Protein 8PI3 (pdb70)

InterPro domains:
  IPR000169 Cysteine peptidase, cysteine active site [PS00139] (133-144)
  IPR000668 Peptidase C1A, papain C-terminal [PF00112] (115-329)
  IPR000668 Peptidase C1A, papain C-terminal [PR00705] (133-148)
  IPR000668 Peptidase C1A, papain C-terminal [PR00705] (278-288)
  IPR000668 Peptidase C1A, papain C-terminal [PR00705] (293-299)
  IPR000668 Peptidase C1A, papain C-terminal [SM00645] (115-330)
  IPR013128 Peptidase C1A [PTHR12411] (20-324)
  IPR013201 Cathepsin propeptide inhibitor domain (I29) [PF08246] (28-87)
  IPR013201 Cathepsin propeptide inhibitor domain (I29) [SM00848] (28-88)
  IPR025660 Cysteine peptidase, histidine active site [PS00639] (276-286)
  IPR025661 Cysteine peptidase, asparagine active site [PS00640] (293-312)
  IPR038765 Papain-like cysteine peptidase superfamily [SSF54001] (20-329)
  IPR039417 Papain-like cysteine endopeptidase [cd02248] (116-329)

GO terms:
  GO:0010447 response to acidic pH (P, IDA)
  GO:0004197 cysteine-type endopeptidase activity (F, IDA)
  GO:2001259 positive regulation of cation channel activity (P, IDA)
  GO:0016485 protein processing (P, IDA)
  GO:0048002 antigen processing and presentation of peptide antigen (P, IDA)
  GO:0006508 proteolysis (P, IDA)
  GO:0002577 regulation of antigen processing and presentation (P, IDA)
  GO:0008234 cysteine-type peptidase activity (F, IDA)
  GO:0005770 late endosome (C, IDA)
  GO:0005515 protein binding (F, IPI)
  GO:0045335 phagocytic vesicle (C, IDA)
  GO:0019886 antigen processing and presentation of exogenous peptide antigen via MHC class II (P, IDA)
  GO:0004197 cysteine-type endopeptidase activity (F, TAS)
  GO:0006508 proteolysis (P, TAS)
  GO:0006955 immune response (P, TAS)
  GO:1904724 tertiary granule lumen (C, TAS)
  GO:1904813 ficolin-1-rich granule lumen (C, TAS)
  GO:0002224 toll-like receptor signaling pathway (P, TAS)
  GO:0036021 endolysosome lumen (C, TAS)
  GO:0043202 lysosomal lumen (C, TAS)

Structure (mmCIF, N/CA/C/O backbone):
data_8PI3
#
_entry.id   8PI3
#
_cell.length_a   87.706
_cell.length_b   87.706
_cell.length_c   69.436
_cell.angle_alpha   90.000
_cell.angle_beta   90.000
_cell.angle_gamma   90.000
#
_symmetry.space_group_name_H-M   'P 42 21 2'
#
loop_
_entity.id
_entity.type
_entity.pdbx_description
1 polymer 'Cathepsin S'
2 polymer 'NNPI-C10 inhibitor'
3 non-polymer 'CHLORIDE ION'
4 non-polymer GLYCEROL
5 non-polymer 1,2-ETHANEDIOL
6 non-polymer 'CADMIUM ION'
7 non-polymer 'ACETATE ION'
8 non-polymer DI(HYDROXYETHYL)ETHER
9 water water
#
loop_
_atom_site.group_PDB
_atom_site.id
_atom_site.type_symbol
_atom_site.label_atom_id
_atom_site.label_alt_id
_atom_site.label_comp_id
_atom_site.label_asym_id
_atom_site.label_entity_id
_atom_site.label_seq_id
_atom_site.pdbx_PDB_ins_code
_atom_site.Cartn_x
_atom_site.Cartn_y
_atom_site.Cartn_z
_atom_site.occupancy
_atom_site.B_iso_or_equiv
_atom_site.auth_seq_id
_atom_site.auth_comp_id
_atom_site.auth_asym_id
_atom_site.auth_atom_id
_atom_site.pdbx_PDB_model_num
ATOM 1 N N . ARG A 1 1 ? 18.86983 35.85012 17.13954 1.000 46.32486 113 ARG A N 1
ATOM 2 C CA . ARG A 1 1 ? 18.06558 35.01753 16.28092 1.000 49.64618 113 ARG A CA 1
ATOM 3 C C . ARG A 1 1 ? 16.60931 35.06427 16.69602 1.000 45.28109 113 ARG A C 1
ATOM 4 O O . ARG A 1 1 ? 16.27239 35.03708 17.88390 1.000 47.47463 113 ARG A O 1
ATOM 24 N N . ILE A 1 2 ? 15.72470 35.18132 15.71408 1.000 46.80404 114 ILE A N 1
ATOM 25 C CA . ILE A 1 2 ? 14.28667 35.13516 15.97122 1.000 41.58998 114 ILE A CA 1
ATOM 26 C C . ILE A 1 2 ? 13.78941 33.76221 15.54131 1.000 35.71665 114 ILE A C 1
ATOM 27 O O . ILE A 1 2 ? 14.19496 33.25536 14.49129 1.000 45.01665 114 ILE A O 1
ATOM 43 N N . LEU A 1 3 ? 12.97540 33.13562 16.37215 1.000 38.67815 115 LEU A N 1
ATOM 44 C CA . LEU A 1 3 ? 12.56056 31.78303 16.02044 1.000 40.80898 115 LEU A CA 1
ATOM 45 C C . LEU A 1 3 ? 11.46845 31.87216 14.96023 1.000 33.93515 115 LEU A C 1
ATOM 46 O O . LEU A 1 3 ? 10.54566 32.67705 15.10291 1.000 38.69596 115 LEU A O 1
ATOM 62 N N . PRO A 1 4 ? 11.54266 31.07762 13.90949 1.000 34.12060 116 PRO A N 1
ATOM 63 C CA . PRO A 1 4 ? 10.48121 31.10907 12.89994 1.000 31.30625 116 PRO A CA 1
ATOM 64 C C . PRO A 1 4 ? 9.20241 30.53417 13.47473 1.000 37.13577 116 PRO A C 1
ATOM 65 O O . PRO A 1 4 ? 9.22672 29.72506 14.41215 1.000 34.96673 116 PRO A O 1
ATOM 76 N N . ASP A 1 5 ? 8.08604 30.96369 12.90578 1.000 33.07689 117 ASP A N 1
ATOM 77 C CA . ASP A 1 5 ? 6.79229 30.42212 13.30854 1.000 32.29685 117 ASP A CA 1
ATOM 78 C C . ASP A 1 5 ? 6.66402 28.96587 12.90372 1.000 35.02278 117 ASP A C 1
ATOM 79 O O . ASP A 1 5 ? 5.95620 28.20075 13.56807 1.000 34.52283 117 ASP A O 1
ATOM 88 N N . SER A 1 6 ? 7.31626 28.57595 11.80746 1.000 28.23891 118 SER A N 1
ATOM 89 C CA . SER A 1 6 ? 7.26479 27.19791 11.32578 1.000 29.41583 118 SER A CA 1
ATOM 90 C C . SER A 1 6 ? 8.60777 26.82381 10.73073 1.000 32.00119 118 SER A C 1
ATOM 91 O O . SER A 1 6 ? 9.33720 27.68333 10.22666 1.000 30.42392 118 SER A O 1
ATOM 99 N N . VAL A 1 7 ? 8.93352 25.52936 10.81472 1.000 27.27578 119 VAL A N 1
ATOM 100 C CA . VAL A 1 7 ? 10.19184 24.97168 10.32285 1.000 29.60635 119 VAL A CA 1
ATOM 101 C C . VAL A 1 7 ? 9.89837 23.61702 9.67774 1.000 29.66330 119 VAL A C 1
ATOM 102 O O . VAL A 1 7 ? 9.03803 22.86599 10.16031 1.000 25.62493 119 VAL A O 1
ATOM 115 N N . ASP A 1 8 ? 10.58923 23.31445 8.57757 1.000 28.43487 120 ASP A N 1
ATOM 116 C CA . ASP A 1 8 ? 10.45862 21.99301 7.93489 1.000 28.66737 120 ASP A CA 1
ATOM 117 C C . ASP A 1 8 ? 11.80488 21.63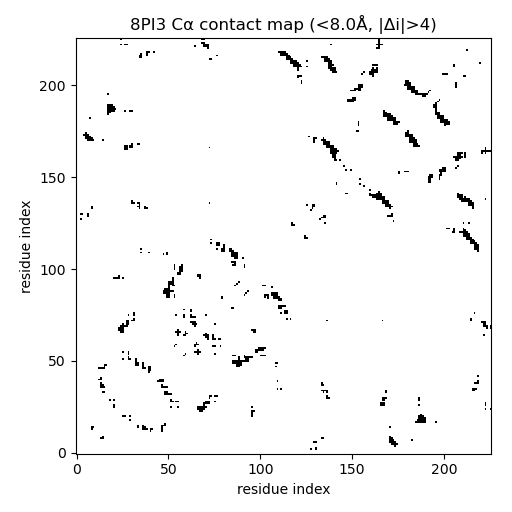216 7.30685 1.000 28.44029 120 ASP A C 1
ATOM 118 O O . ASP A 1 8 ? 12.13616 22.09812 6.21224 1.000 28.62059 120 ASP A O 1
ATOM 127 N N . TRP A 1 9 ? 12.55137 20.76488 7.98076 1.000 28.64266 121 TRP A N 1
ATOM 128 C CA . TRP A 1 9 ? 13.87917 20.42846 7.47040 1.000 26.28783 121 TRP A CA 1
ATOM 129 C C . TRP A 1 9 ? 13.84405 19.70530 6.13741 1.000 26.17014 121 TRP A C 1
ATOM 130 O O . TRP A 1 9 ? 14.88630 19.64511 5.45691 1.000 28.62179 121 TRP A O 1
ATOM 151 N N . ARG A 1 10 ? 12.70346 19.14549 5.73938 1.000 26.79555 122 ARG A N 1
ATOM 152 C CA . ARG A 1 10 ? 12.60917 18.57107 4.40023 1.000 26.30544 122 ARG A CA 1
ATOM 153 C C . ARG A 1 10 ? 12.84631 19.63675 3.33892 1.000 28.16321 122 ARG A C 1
ATOM 154 O O . ARG A 1 10 ? 13.43426 19.35059 2.28488 1.000 28.00300 122 ARG A O 1
ATOM 175 N N . GLU A 1 11 ? 12.46434 20.88652 3.61537 1.000 27.27708 123 GLU A N 1
ATOM 176 C CA . GLU A 1 11 ? 12.63457 21.96833 2.64154 1.000 30.19079 123 GLU A CA 1
ATOM 177 C C . GLU A 1 11 ? 14.06064 22.44615 2.51632 1.000 32.37189 123 GLU A C 1
ATOM 178 O O . GLU A 1 11 ? 14.33459 23.28141 1.65058 1.000 34.74370 123 GLU A O 1
ATOM 190 N N . LYS A 1 12 ? 14.99130 21.93492 3.32863 1.000 31.62285 124 LYS A N 1
ATOM 191 C CA . LYS A 1 12 ? 16.41664 22.16664 3.14066 1.000 31.04227 124 LYS A CA 1
ATOM 192 C C . LYS A 1 12 ? 17.13036 20.90170 2.66090 1.000 33.40955 124 LYS A C 1
ATOM 193 O O . LYS A 1 12 ? 18.36613 20.85474 2.62383 1.000 34.41053 124 LYS A O 1
ATOM 212 N N . GLY A 1 13 ? 16.38639 19.89023 2.25839 1.000 31.73665 125 GLY A N 1
ATOM 213 C CA . GLY A 1 13 ? 16.99624 18.67444 1.75471 1.000 32.72997 125 GLY A CA 1
ATOM 214 C C . GLY A 1 13 ? 17.81876 17.93176 2.78162 1.000 31.48338 125 GLY A C 1
ATOM 215 O O . GLY A 1 13 ? 18.79267 17.28280 2.42621 1.000 31.57492 125 GLY A O 1
ATOM 219 N N . CYS A 1 14 ? 17.42168 17.99393 4.05151 1.000 26.50127 126 CYS A N 1
ATOM 220 C CA . CYS A 1 14 ? 18.17285 17.41360 5.15757 1.000 29.76649 126 CYS A CA 1
ATOM 221 C C . CYS A 1 14 ? 17.51651 16.15952 5.71414 1.000 29.79578 126 CYS A C 1
ATOM 222 O O . CYS A 1 14 ? 17.93240 15.67722 6.77406 1.000 28.34721 126 CYS A O 1
ATOM 230 N N . VAL A 1 15 ? 16.49696 15.62705 5.03846 1.000 25.42583 127 VAL A N 1
ATOM 231 C CA . VAL A 1 15 ? 15.74845 14.48139 5.55499 1.000 23.64343 127 VAL A CA 1
ATOM 232 C C . VAL A 1 15 ? 15.70301 13.43344 4.46019 1.000 26.03214 127 VAL A C 1
ATOM 233 O O . VAL A 1 15 ? 15.26464 13.72952 3.33417 1.000 25.63330 127 VAL A O 1
ATOM 246 N N . THR A 1 16 ? 16.11826 12.20626 4.79457 1.000 22.51569 128 THR A N 1
ATOM 247 C CA . THR A 1 16 ? 16.09873 11.12155 3.83475 1.000 24.71005 128 THR A CA 1
ATOM 248 C C . THR A 1 16 ? 14.70335 10.51439 3.73006 1.000 27.58417 128 THR A C 1
ATOM 249 O O . THR A 1 16 ? 13.79095 10.82952 4.48255 1.000 25.96477 128 THR A O 1
ATOM 260 N N . GLU A 1 17 ? 14.57312 9.61771 2.76782 1.000 26.15402 129 GLU A N 1
ATOM 261 C CA . GLU A 1 17 ? 13.37137 8.80322 2.58053 1.000 29.09971 129 GLU A CA 1
ATOM 262 C C . GLU A 1 17 ? 12.87361 8.18173 3.87449 1.000 29.14909 129 GLU A C 1
ATOM 263 O O . GLU A 1 17 ? 13.65383 7.72855 4.70624 1.000 25.68562 129 GLU A O 1
ATOM 275 N N . VAL A 1 18 ? 11.54392 8.10762 4.02480 1.000 26.33013 130 VAL A N 1
ATOM 276 C CA . VAL A 1 18 ? 10.97391 7.36538 5.15176 1.000 28.40498 130 VAL A CA 1
ATOM 277 C C . VAL A 1 18 ? 11.35911 5.89897 5.02998 1.000 28.11174 130 VAL A C 1
ATOM 278 O O . VAL A 1 18 ? 11.31596 5.32204 3.93554 1.000 30.23288 130 VAL A O 1
ATOM 291 N N . LYS A 1 19 ? 11.72465 5.28625 6.15768 1.000 25.52682 131 LYS A N 1
ATOM 292 C CA . LYS A 1 19 ? 12.12011 3.87783 6.22531 1.000 27.12757 131 LYS A CA 1
ATOM 293 C C . LYS A 1 19 ? 11.03828 3.03816 6.91626 1.000 27.71165 131 LYS A C 1
ATOM 294 O O . LYS A 1 19 ? 10.11831 3.55925 7.57024 1.000 23.37053 131 LYS A O 1
ATOM 313 N N . ASP A 1 20 ? 11.15410 1.72239 6.77348 1.000 27.24664 132 ASP A N 1
ATOM 314 C CA . ASP A 1 20 ? 10.22417 0.75168 7.36014 1.000 25.38127 132 ASP A CA 1
ATOM 315 C C . ASP A 1 20 ? 11.04210 -0.20245 8.22684 1.000 26.45522 132 ASP A C 1
ATOM 316 O O . ASP A 1 20 ? 11.77283 -1.04100 7.69756 1.000 29.85264 132 ASP A O 1
ATOM 325 N N . GLN A 1 21 ? 10.91663 -0.07010 9.54228 1.000 24.83655 133 GLN A N 1
ATOM 326 C CA . GLN A 1 21 ? 11.64197 -0.94252 10.46827 1.000 30.30591 133 GLN A CA 1
ATOM 327 C C . GLN A 1 21 ? 11.12446 -2.36912 10.46681 1.000 32.59195 133 GLN A C 1
ATOM 328 O O . GLN A 1 21 ? 11.81143 -3.26370 10.97866 1.000 28.34827 133 GLN A O 1
ATOM 342 N N . GLY A 1 22 ? 9.97965 -2.61509 9.83795 1.000 26.75501 134 GLY A N 1
ATOM 343 C CA . GLY A 1 22 ? 9.43872 -3.96425 9.84402 1.000 29.83687 134 GLY A CA 1
ATOM 344 C C . GLY A 1 22 ? 9.19729 -4.48312 11.26138 1.000 29.02689 134 GLY A C 1
ATOM 345 O O . GLY A 1 22 ? 8.99867 -3.73689 12.22017 1.000 29.55309 134 GLY A O 1
ATOM 349 N N . SER A 1 23 ? 9.19472 -5.82029 11.37764 1.000 25.65372 135 SER A N 1
ATOM 350 C CA . SER A 1 23 ? 8.88365 -6.48017 12.63708 1.000 25.78812 135 SER A CA 1
ATOM 351 C C . SER A 1 23 ? 10.15225 -6.59201 13.49209 1.000 32.67332 135 SER A C 1
ATOM 352 O O . SER A 1 23 ? 10.66448 -7.68159 13.79332 1.000 30.98985 135 SER A O 1
ATOM 360 N N . CYS A 1 24 ? 10.63430 -5.42075 13.92853 1.000 29.52832 136 CYS A N 1
ATOM 361 C CA . CYS A 1 24 ? 11.86859 -5.31619 14.70133 1.000 32.70273 136 CYS A CA 1
ATOM 362 C C . CYS A 1 24 ? 11.82409 -4.00067 15.47629 1.000 30.81712 136 CYS A C 1
ATOM 363 O O . CYS A 1 24 ? 11.52287 -2.95825 14.90188 1.000 29.84152 136 CYS A O 1
ATOM 370 N N . GLY A 1 25 ? 12.07621 -4.05353 16.77997 1.000 34.90198 137 GLY A N 1
ATOM 371 C CA . GLY A 1 25 ? 12.01385 -2.84638 17.59062 1.000 35.73740 137 GLY A CA 1
ATOM 372 C C . GLY A 1 25 ? 13.23187 -1.94040 17.47064 1.000 29.84298 137 GLY A C 1
ATOM 373 O O . GLY A 1 25 ? 13.87414 -1.60868 18.48173 1.000 33.84657 137 GLY A O 1
ATOM 377 N N . ALA A 1 26 ? 13.55998 -1.52531 16.24066 1.000 30.35868 138 ALA A N 1
ATOM 378 C CA . ALA A 1 26 ? 14.77472 -0.76098 15.96331 1.000 29.82785 138 ALA A CA 1
ATOM 379 C C . ALA A 1 26 ? 14.49104 0.73679 15.75444 1.000 29.91043 138 ALA A C 1
ATOM 380 O O . ALA A 1 26 ? 15.31988 1.44607 15.14890 1.000 29.73205 138 ALA A O 1
ATOM 387 N N . CYS A 1 27 ? 13.33034 1.21607 16.20694 1.000 29.43773 139 CYS A N 1
ATOM 388 C CA . CYS A 1 27 ? 12.97473 2.63047 16.07767 1.000 23.75480 139 CYS A CA 1
ATOM 389 C C . CYS A 1 27 ? 14.07598 3.54014 16.59652 1.000 27.17906 139 CYS A C 1
ATOM 390 O O . CYS A 1 27 ? 14.31294 4.62360 16.04799 1.000 27.70849 139 CYS A O 1
ATOM 397 N N . TRP A 1 28 ? 14.72737 3.13595 17.68158 1.000 28.02978 140 TRP A N 1
ATOM 398 C CA . TRP A 1 28 ? 15.80952 3.94026 18.24686 1.000 26.13320 140 TRP A CA 1
ATOM 399 C C . TRP A 1 28 ? 16.92948 4.16186 17.23547 1.000 31.38160 140 TRP A C 1
ATOM 400 O O . TRP A 1 28 ? 17.51611 5.24085 17.17367 1.000 29.95627 140 TRP A O 1
ATOM 421 N N . ALA A 1 29 ? 17.27007 3.13079 16.46140 1.000 31.81899 141 ALA A N 1
ATOM 422 C CA . ALA A 1 29 ? 18.34766 3.24537 15.49096 1.000 29.39199 141 ALA A CA 1
ATOM 423 C C . ALA A 1 29 ? 17.94047 4.12111 14.31377 1.000 29.88357 141 ALA A C 1
ATOM 424 O O . ALA A 1 29 ? 18.73357 4.93711 13.83838 1.000 27.86143 141 ALA A O 1
ATOM 431 N N . PHE A 1 30 ? 16.68314 4.02089 13.86867 1.000 25.53243 142 PHE A N 1
ATOM 432 C CA . PHE A 1 30 ? 16.22618 4.90312 12.79345 1.000 25.42513 142 PHE A CA 1
ATOM 433 C C . PHE A 1 30 ? 16.19943 6.36009 13.24347 1.000 26.23408 142 PHE A C 1
ATOM 434 O O . PHE A 1 30 ? 16.60428 7.24820 12.49335 1.000 26.10459 142 PHE A O 1
ATOM 451 N N . SER A 1 31 ? 15.69755 6.62135 14.44906 1.000 23.84782 143 SER A N 1
ATOM 452 C CA . SER A 1 31 ? 15.67894 7.97974 14.96348 1.000 24.82037 143 SER A CA 1
ATOM 453 C C . SER A 1 31 ? 17.09037 8.55652 15.00872 1.000 27.20825 143 SER A C 1
ATOM 454 O O . SER A 1 31 ? 17.32535 9.70621 14.63165 1.000 25.56052 143 SER A O 1
ATOM 462 N N . ALA A 1 32 ? 18.03928 7.77590 15.52126 1.000 26.01377 144 ALA A N 1
ATOM 463 C CA . ALA A 1 32 ? 19.41347 8.25390 15.64693 1.000 25.02396 144 ALA A CA 1
ATOM 464 C C . ALA A 1 32 ? 20.03274 8.53825 14.27890 1.000 28.07672 144 ALA A C 1
ATOM 465 O O . ALA A 1 32 ? 20.68170 9.58959 14.08766 1.000 26.18038 144 ALA A O 1
ATOM 472 N N . VAL A 1 33 ? 19.87754 7.61689 13.31759 1.000 24.79771 145 VAL A N 1
ATO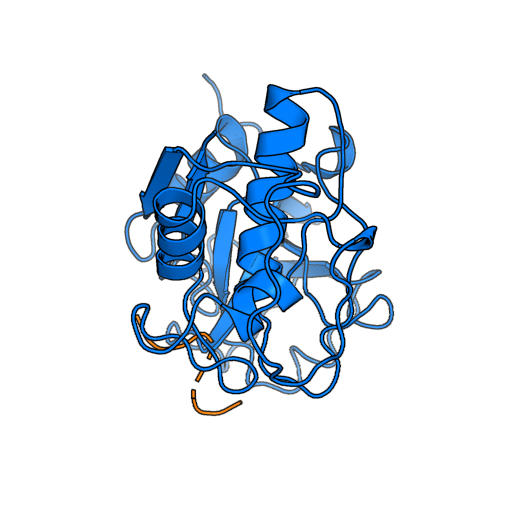M 473 C CA . VAL A 1 33 ? 20.49131 7.88026 12.02156 1.000 28.90644 145 VAL A CA 1
ATOM 474 C C . VAL A 1 33 ? 19.80807 9.04982 11.33603 1.000 28.83527 145 VAL A C 1
ATOM 475 O O . VAL A 1 33 ? 20.47681 9.83076 10.64023 1.000 27.75989 145 VAL A O 1
ATOM 488 N N . GLY A 1 34 ? 18.48746 9.21525 11.52133 1.000 25.89095 146 GLY A N 1
ATOM 489 C CA . GLY A 1 34 ? 17.80638 10.34011 10.89559 1.000 25.61089 146 GLY A CA 1
ATOM 490 C C . GLY A 1 34 ? 18.34501 11.68246 11.37463 1.000 27.14003 146 GLY A C 1
ATOM 491 O O . GLY A 1 34 ? 18.51004 12.61877 10.58956 1.000 27.39825 146 GLY A O 1
ATOM 495 N N . ALA A 1 35 ? 18.60282 11.80280 12.68382 1.000 26.02788 147 ALA A N 1
ATOM 496 C CA . ALA A 1 35 ? 19.16206 13.05156 13.19819 1.000 26.49102 147 ALA A CA 1
ATOM 497 C C . ALA A 1 35 ? 20.56723 13.28649 12.64766 1.000 23.27358 147 ALA A C 1
ATOM 498 O O . ALA A 1 35 ? 20.95324 14.42445 12.36136 1.000 27.71260 147 ALA A O 1
ATOM 505 N N . LEU A 1 36 ? 21.37854 12.22330 12.56804 1.000 24.53384 148 LEU A N 1
ATOM 506 C CA . LEU A 1 36 ? 22.73726 12.39444 12.07588 1.000 27.16077 148 LEU A CA 1
ATOM 507 C C . LEU A 1 36 ? 22.73681 12.71532 10.58238 1.000 27.66701 148 LEU A C 1
ATOM 508 O O . LEU A 1 36 ? 23.58437 13.47998 10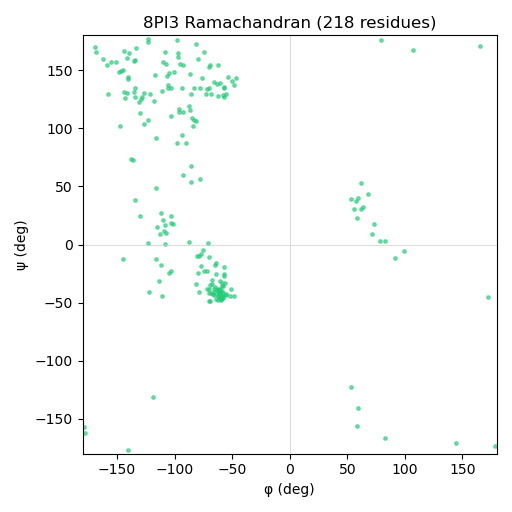.11827 1.000 28.08376 148 LEU A O 1
ATOM 524 N N . GLU A 1 37 ? 21.78648 12.14044 9.82891 1.000 26.74438 149 GLU A N 1
ATOM 525 C CA . GLU A 1 37 ? 21.69625 12.39699 8.39119 1.000 27.41575 149 GLU A CA 1
ATOM 526 C C . GLU A 1 37 ? 21.59040 13.88556 8.09273 1.000 26.57951 149 GLU A C 1
ATOM 527 O O . GLU A 1 37 ? 22.22359 14.38835 7.15126 1.000 28.99665 149 GLU A O 1
ATOM 539 N N . ALA A 1 38 ? 20.77180 14.59551 8.85851 1.000 25.91892 150 ALA A N 1
ATOM 540 C CA . ALA A 1 38 ? 20.63178 16.04002 8.67855 1.000 28.02226 150 ALA A CA 1
ATOM 541 C C . ALA A 1 38 ? 21.94926 16.75475 8.93153 1.000 30.33335 150 ALA A C 1
ATOM 542 O O . ALA A 1 38 ? 22.32320 17.67761 8.19126 1.000 29.38179 150 ALA A O 1
ATOM 549 N N . GLN A 1 39 ? 22.64997 16.37455 10.00095 1.000 29.75623 151 GLN A N 1
ATOM 550 C CA . GLN A 1 39 ? 23.91139 17.05091 10.29324 1.000 31.59879 151 GLN A CA 1
ATOM 551 C C . GLN A 1 39 ? 24.92472 16.78830 9.18788 1.000 29.95751 151 GLN A C 1
ATOM 552 O O . GLN A 1 39 ? 25.73158 17.65839 8.84283 1.000 32.25089 151 GLN A O 1
ATOM 566 N N . LEU A 1 40 ? 24.90958 15.57153 8.64322 1.000 29.56474 152 LEU A N 1
ATOM 567 C CA . LEU A 1 40 ? 25.81696 15.22865 7.54974 1.000 34.92009 152 LEU A CA 1
ATOM 568 C C . LEU A 1 40 ? 25.55687 16.09329 6.32329 1.000 31.62703 152 LEU A C 1
ATOM 569 O O . LEU A 1 40 ? 26.50714 16.53564 5.65479 1.000 34.90783 152 LEU A O 1
ATOM 585 N N . LYS A 1 41 ? 24.27880 16.28883 5.97803 1.000 31.52923 153 LYS A N 1
ATOM 586 C CA . LYS A 1 41 ? 23.92974 17.17540 4.87378 1.000 32.24654 153 LYS A CA 1
ATOM 587 C C . LYS A 1 41 ? 24.42691 18.59409 5.13891 1.000 35.40348 153 LYS A C 1
ATOM 588 O O . LYS A 1 41 ? 25.02518 19.23669 4.26471 1.000 34.03571 153 LYS A O 1
ATOM 607 N N . LEU A 1 42 ? 24.17751 19.10684 6.34307 1.000 30.37699 154 LEU A N 1
ATOM 608 C CA . LEU A 1 42 ? 24.65005 20.44711 6.65988 1.000 35.33988 154 LEU A CA 1
ATOM 609 C C . LEU A 1 42 ? 26.16625 20.52119 6.55356 1.000 34.72846 154 LEU A C 1
ATOM 610 O O . LEU A 1 42 ? 26.70970 21.53017 6.10441 1.000 34.67959 154 LEU A O 1
ATOM 626 N N . LYS A 1 43 ? 26.86517 19.46260 6.97186 1.000 35.79004 155 LYS A N 1
ATOM 627 C CA . LYS A 1 43 ? 28.32590 19.52487 7.04389 1.000 41.87671 155 LYS A CA 1
ATOM 628 C C . LYS A 1 43 ? 28.96087 19.35119 5.66991 1.000 41.77681 155 LYS A C 1
ATOM 629 O O . LYS A 1 43 ? 29.91278 20.06349 5.34503 1.000 37.89894 155 LYS A O 1
ATOM 648 N N . THR A 1 44 ? 28.44900 18.43914 4.83584 1.000 38.91407 156 THR A N 1
ATOM 649 C CA . THR A 1 44 ? 29.11069 18.05196 3.59353 1.000 40.76473 156 THR A CA 1
ATOM 650 C C . THR A 1 44 ? 28.32476 18.38435 2.33158 1.000 42.97257 156 THR A C 1
ATOM 651 O O . THR A 1 44 ? 28.88423 18.26522 1.22913 1.000 37.08330 156 THR A O 1
ATOM 662 N N . GLY A 1 45 ? 27.04880 18.74609 2.45218 1.000 37.30502 157 GLY A N 1
ATOM 663 C CA . GLY A 1 45 ? 26.20230 18.96732 1.30510 1.000 38.05890 157 GLY A CA 1
ATOM 664 C C . GLY A 1 45 ? 25.59586 17.71026 0.71158 1.000 39.77578 157 GLY A C 1
ATOM 665 O O . GLY A 1 45 ? 24.90232 17.80318 -0.30377 1.000 33.79908 157 GLY A O 1
ATOM 669 N N . LYS A 1 46 ? 25.84126 16.54484 1.31060 1.000 31.90387 158 LYS A N 1
ATOM 670 C CA . LYS A 1 46 ? 25.41488 15.25538 0.78134 1.000 31.59285 158 LYS A CA 1
ATOM 671 C C . LYS A 1 46 ? 24.33063 14.66827 1.66511 1.000 32.61395 158 LYS A C 1
ATOM 672 O O . LYS A 1 46 ? 24.48171 14.61054 2.88444 1.000 34.12960 158 LYS A O 1
ATOM 691 N N . LEU A 1 47 ? 23.24276 14.20175 1.03827 1.000 29.51364 159 LEU A N 1
ATOM 692 C CA . LEU A 1 47 ? 22.13877 13.56987 1.75023 1.000 28.54281 159 LEU A CA 1
ATOM 693 C C . LEU A 1 47 ? 22.26622 12.05998 1.54389 1.000 28.99022 159 LEU A C 1
ATOM 694 O O . LEU A 1 47 ? 22.06768 11.55721 0.43367 1.000 31.80786 159 LEU A O 1
ATOM 710 N N . VAL A 1 48 ? 22.60382 11.34125 2.61163 1.000 29.07232 160 VAL A N 1
ATOM 711 C CA . VAL A 1 48 ? 22.90631 9.91737 2.51932 1.000 31.59171 160 VAL A CA 1
ATOM 712 C C . VAL A 1 48 ? 22.18997 9.18621 3.63104 1.000 30.27771 160 VAL A C 1
ATOM 713 O O . VAL A 1 48 ? 22.35702 9.53578 4.80331 1.000 30.61076 160 VAL A O 1
ATOM 726 N N . SER A 1 49 ? 21.42860 8.15557 3.28600 1.000 32.41927 161 SER A N 1
ATOM 727 C CA . SER A 1 49 ? 20.82069 7.33553 4.32064 1.000 27.00571 161 SER A CA 1
ATOM 728 C C . SER A 1 49 ? 21.91119 6.55679 5.04679 1.000 31.98411 161 SER A C 1
ATOM 729 O O . SER A 1 49 ? 22.76208 5.92130 4.41478 1.000 31.02747 161 SER A O 1
ATOM 737 N N . LEU A 1 50 ? 21.90682 6.63312 6.36667 1.000 30.54195 162 LEU A N 1
ATOM 738 C CA . LEU A 1 50 ? 22.90023 5.93839 7.17669 1.000 29.00645 162 LEU A CA 1
ATOM 739 C C . LEU A 1 50 ? 22.33869 4.61180 7.68567 1.000 32.25079 162 LEU A C 1
ATOM 740 O O . LEU A 1 50 ? 21.12651 4.38017 7.67953 1.000 30.11160 162 LEU A O 1
ATOM 756 N N . SER A 1 51 ? 23.25092 3.71283 8.11114 1.000 27.80236 163 SER A N 1
ATOM 757 C CA . SER A 1 51 ? 22.86882 2.32054 8.37138 1.000 31.58684 163 SER A CA 1
ATOM 758 C C . SER A 1 51 ? 22.27857 2.16058 9.76938 1.000 31.58345 163 SER A C 1
ATOM 759 O O . SER A 1 51 ? 23.00539 2.06795 10.75886 1.000 31.35525 163 S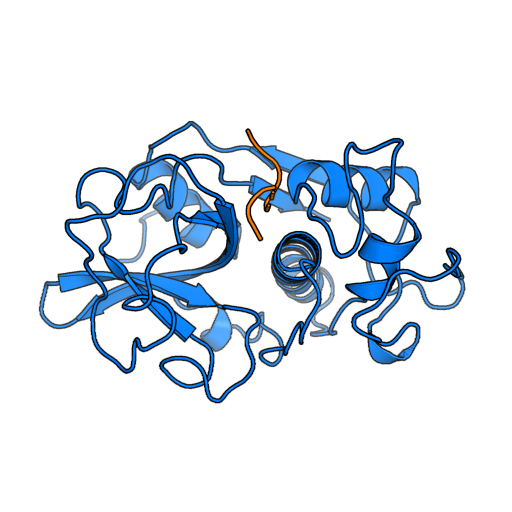ER A O 1
ATOM 767 N N . ALA A 1 52 ? 20.95655 2.07175 9.85233 1.000 29.59928 164 ALA A N 1
ATOM 768 C CA . ALA A 1 52 ? 20.31560 1.63606 11.09266 1.000 30.30946 164 ALA A CA 1
ATOM 769 C C . ALA A 1 52 ? 20.80002 0.24780 11.52167 1.000 32.82594 164 ALA A C 1
ATOM 770 O O . ALA A 1 52 ? 20.91748 -0.02931 12.71571 1.000 30.85446 164 ALA A O 1
ATOM 777 N N . GLN A 1 53 ? 21.05061 -0.63494 10.55770 1.000 31.16706 165 GLN A N 1
ATOM 778 C CA . GLN A 1 53 ? 21.52268 -1.99388 10.87122 1.000 31.57434 165 GLN A CA 1
ATOM 779 C C . GLN A 1 53 ? 22.86928 -1.97382 11.57363 1.000 30.04993 165 GLN A C 1
ATOM 780 O O . GLN A 1 53 ? 23.13857 -2.81293 12.44722 1.000 34.91386 165 GLN A O 1
ATOM 794 N N . ASN A 1 54 ? 23.76896 -1.09937 11.12981 1.000 34.02903 166 ASN A N 1
ATOM 795 C CA . ASN A 1 54 ? 25.05850 -0.91528 11.81421 1.000 34.13341 166 ASN A CA 1
ATOM 796 C C . ASN A 1 54 ? 24.83073 -0.73966 13.30292 1.000 35.11920 166 ASN A C 1
ATOM 797 O O . ASN A 1 54 ? 25.52047 -1.35719 14.11898 1.000 37.53266 166 ASN A O 1
ATOM 808 N N . LEU A 1 55 ? 23.84248 0.07797 13.67480 1.000 34.68996 167 LEU A N 1
ATOM 809 C CA . LEU A 1 55 ? 23.56894 0.32850 15.08656 1.000 30.68536 167 LEU A CA 1
ATOM 810 C C . LEU A 1 55 ? 22.97088 -0.89741 15.77148 1.000 33.87671 167 LEU A C 1
ATOM 811 O O . LEU A 1 55 ? 23.41271 -1.28132 16.86337 1.000 33.36979 167 LEU A O 1
ATOM 827 N N . VAL A 1 56 ? 21.94893 -1.51489 15.16289 1.000 31.50485 168 VAL A N 1
ATOM 828 C CA . VAL A 1 56 ? 21.34381 -2.70865 15.75802 1.000 31.48083 168 VAL A CA 1
ATOM 829 C C . VAL A 1 56 ? 22.41575 -3.74382 16.07858 1.000 38.67040 168 VAL A C 1
ATOM 830 O O . VAL A 1 56 ? 22.40520 -4.36088 17.15126 1.000 38.46387 168 VAL A O 1
ATOM 843 N N . ASP A 1 57 ? 23.34120 -3.95763 15.14576 1.000 33.67466 169 ASP A N 1
ATOM 844 C CA . ASP A 1 57 ? 24.27518 -5.07831 15.25267 1.000 35.69986 169 ASP A CA 1
ATOM 845 C C . ASP A 1 57 ? 25.44347 -4.78038 16.17659 1.000 40.39767 169 ASP A C 1
ATOM 846 O O . ASP A 1 57 ? 25.94516 -5.70072 16.84635 1.000 38.66042 169 ASP A O 1
ATOM 855 N N . CYS A 1 58 ? 25.89478 -3.52022 16.19637 1.000 38.43033 170 CYS A N 1
ATOM 856 C CA . CYS A 1 58 ? 27.19886 -3.14593 16.73160 1.000 41.77972 170 CYS A CA 1
ATOM 857 C C . CYS A 1 58 ? 27.13995 -2.28989 17.99288 1.000 40.42784 170 CYS A C 1
ATOM 858 O O . CYS A 1 58 ? 28.03643 -2.39219 18.83534 1.000 40.78834 170 CYS A O 1
ATOM 865 N N . SER A 1 59 ? 26.10730 -1.46748 18.14085 1.000 39.90303 171 SER A N 1
ATOM 866 C CA . SER A 1 59 ? 25.86707 -0.69731 19.36017 1.000 40.50860 171 SER A CA 1
ATOM 867 C C . SER A 1 59 ? 24.99169 -1.56107 20.24552 1.000 39.09284 171 SER A C 1
ATOM 868 O O . SER A 1 59 ? 23.75552 -1.47766 20.21094 1.000 38.3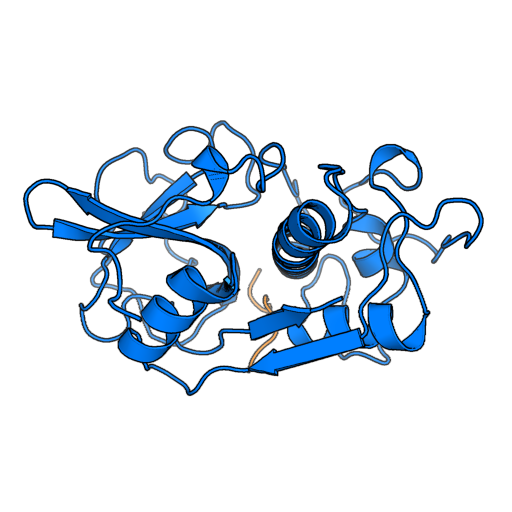6045 171 SER A O 1
ATOM 876 N N . THR A 1 60 ? 25.62713 -2.41048 21.04832 1.000 40.06265 172 THR A N 1
ATOM 877 C CA . THR A 1 60 ? 24.83820 -3.41333 21.73942 1.000 44.71095 172 THR A CA 1
ATOM 878 C C . THR A 1 60 ? 24.94931 -3.25547 23.24430 1.000 38.87934 172 THR A C 1
ATOM 879 O O . THR A 1 60 ? 24.80313 -2.16340 23.79015 1.000 45.93269 172 THR A O 1
ATOM 890 N N . GLU A 1 61 ? 25.21838 -4.35597 23.92126 1.000 46.93439 173 GLU A N 1
ATOM 891 C CA . GLU A 1 61 ? 25.07973 -4.40576 25.36876 1.000 51.37290 173 GLU A CA 1
ATOM 892 C C . GLU A 1 61 ? 25.90728 -3.32687 26.06254 1.000 55.39007 173 GLU A C 1
ATOM 893 O O . GLU A 1 61 ? 25.48621 -2.78808 27.09773 1.000 50.37299 173 GLU A O 1
ATOM 905 N N . LYS A 1 62 ? 27.05980 -2.96698 25.50214 1.000 50.76721 174 LYS A N 1
ATOM 906 C CA . LYS A 1 62 ? 27.88477 -1.92733 26.10805 1.000 52.32976 174 LYS A CA 1
ATOM 907 C C . LYS A 1 62 ? 27.18825 -0.56705 26.11266 1.000 49.16561 174 LYS A C 1
ATOM 908 O O . LYS A 1 62 ? 27.58844 0.32874 26.86528 1.000 51.74892 174 LYS A O 1
ATOM 927 N N . TYR A 1 63 ? 26.13672 -0.39563 25.32054 1.000 47.56932 175 TYR A N 1
ATOM 928 C CA . TYR A 1 63 ? 25.43258 0.88305 25.22183 1.000 41.99285 175 TYR A CA 1
ATOM 929 C C . TYR A 1 63 ? 23.99894 0.80516 25.73670 1.000 41.36269 175 TYR A C 1
ATOM 930 O O . TYR A 1 63 ? 23.20765 1.72559 25.49919 1.000 38.38109 175 TYR A O 1
ATOM 948 N N . GLY A 1 64 ? 23.65856 -0.25569 26.46303 1.000 45.54863 176 GLY A N 1
ATOM 949 C CA . GLY A 1 64 ? 22.30834 -0.47651 26.92291 1.000 45.64514 176 GLY A CA 1
ATOM 950 C C . GLY A 1 64 ? 21.33151 -0.85528 25.83274 1.000 41.54418 176 GLY A C 1
ATOM 951 O O . GLY A 1 64 ? 20.12988 -0.89618 26.09023 1.000 46.78126 176 GLY A O 1
ATOM 955 N N . ASN A 1 65 ? 21.81094 -1.13283 24.62860 1.000 43.80596 177 ASN A N 1
ATOM 956 C CA . ASN A 1 65 ? 20.95296 -1.36128 23.47849 1.000 37.72827 177 ASN A CA 1
ATOM 957 C C . ASN A 1 65 ? 20.80247 -2.85031 23.21402 1.000 42.20512 177 ASN A C 1
ATOM 958 O O . ASN A 1 65 ? 21.69854 -3.64815 23.50324 1.000 44.41165 177 ASN A O 1
ATOM 969 N N . LYS A 1 66 ? 19.63960 -3.22917 22.68544 1.000 41.73201 178 LYS A N 1
ATOM 970 C CA . LYS A 1 66 ? 19.27623 -4.64074 22.53617 1.000 43.13863 178 LYS A CA 1
ATOM 971 C C . LYS A 1 66 ? 18.68739 -4.92073 21.15285 1.000 40.27964 178 LYS A C 1
ATOM 972 O O . LYS A 1 66 ? 17.74408 -5.71358 20.99432 1.000 39.43182 178 LYS A O 1
ATOM 991 N N . GLY A 1 67 ? 19.23393 -4.27273 20.12133 1.000 38.18079 179 GLY A N 1
ATOM 992 C CA . GLY A 1 67 ? 18.84909 -4.54338 18.76114 1.000 39.79762 179 GLY A CA 1
ATOM 993 C C . GLY A 1 67 ? 17.35357 -4.45325 18.51329 1.000 38.69985 179 GLY A C 1
ATOM 994 O O . GLY A 1 67 ? 16.73105 -3.41840 18.78953 1.000 34.94116 179 GLY A O 1
ATOM 998 N N . CYS A 1 68 ? 16.75668 -5.54258 18.01540 1.000 38.07372 180 CYS A N 1
ATOM 999 C CA . CYS A 1 68 ? 15.32204 -5.50829 17.71780 1.000 38.73319 180 CYS A CA 1
ATOM 1000 C C . CYS A 1 68 ? 14.45961 -5.48445 18.97245 1.000 39.63819 180 CYS A C 1
ATOM 1001 O O . CYS A 1 68 ? 13.23106 -5.48178 18.87082 1.000 40.05234 180 CYS A O 1
ATOM 1008 N N . ASN A 1 69 ? 15.06414 -5.46140 20.15408 1.000 39.12826 181 ASN A N 1
ATOM 1009 C CA . ASN A 1 69 ? 14.32541 -5.33898 21.40315 1.000 36.36273 181 ASN A CA 1
ATOM 1010 C C . ASN A 1 69 ? 14.50720 -3.98023 22.06750 1.000 37.87730 181 ASN A C 1
ATOM 1011 O O . ASN A 1 69 ? 14.21885 -3.83818 23.26008 1.000 41.17790 181 ASN A O 1
ATOM 1022 N N . GLY A 1 70 ? 14.99361 -2.99577 21.33020 1.000 38.79583 182 GLY A N 1
ATOM 1023 C CA . GLY A 1 70 ? 14.98618 -1.61352 21.78100 1.000 35.83390 182 GLY A CA 1
ATOM 1024 C C . GLY A 1 70 ? 16.37325 -1.12333 22.17062 1.000 39.83207 182 GLY A C 1
ATOM 1025 O O . GLY A 1 70 ? 17.32048 -1.87686 22.36330 1.000 36.94623 182 GLY A O 1
ATOM 1029 N N . GLY A 1 71 ? 16.44052 0.20032 22.33573 1.000 33.91791 183 GLY A N 1
ATOM 1030 C CA . GLY A 1 71 ? 17.68307 0.86380 22.68751 1.000 35.33382 183 GLY A CA 1
ATOM 1031 C C . GLY A 1 71 ? 17.46719 2.35279 22.85433 1.000 36.45148 183 GLY A C 1
ATOM 1032 O O . GLY A 1 71 ? 16.33365 2.82480 22.99907 1.000 32.21125 183 GLY A O 1
ATOM 1036 N N . PHE A 1 72 ? 18.58338 3.09299 22.81453 1.000 31.11858 184 PHE A N 1
ATOM 1037 C CA . PHE A 1 72 ? 18.64225 4.51294 23.14190 1.000 34.49422 184 PHE A CA 1
ATOM 1038 C C . PHE A 1 72 ? 19.29141 5.28092 21.99975 1.000 36.23116 184 PHE A C 1
ATOM 1039 O O . PHE A 1 72 ? 20.36016 4.89441 21.51593 1.000 35.00288 184 PHE A O 1
ATOM 1056 N N . MET A 1 73 ? 18.64763 6.36612 21.56836 1.000 34.70577 185 MET A N 1
ATOM 1057 C CA . MET A 1 73 ? 19.29264 7.24208 20.59333 1.000 31.38903 185 MET A CA 1
ATOM 1058 C C . MET A 1 73 ? 20.59187 7.82675 21.14539 1.000 30.64212 185 MET A C 1
ATOM 1059 O O . MET A 1 73 ? 21.61159 7.86954 20.43967 1.000 35.44489 185 MET A O 1
ATOM 1073 N N . THR A 1 74 ? 20.59253 8.25698 22.40835 1.000 32.10542 186 THR A N 1
ATOM 1074 C CA . THR A 1 74 ? 21.78126 8.91021 22.96420 1.000 31.55945 186 THR A CA 1
ATOM 1075 C C . THR A 1 74 ? 22.99554 7.98412 22.92833 1.000 36.74817 186 THR A C 1
ATOM 1076 O O . THR A 1 74 ? 24.09946 8.39226 22.52931 1.000 37.60613 186 THR A O 1
ATOM 1087 N N . THR A 1 75 ? 22.82520 6.73975 23.38655 1.000 37.26603 187 THR A N 1
ATOM 1088 C CA . THR A 1 75 ? 23.95407 5.81739 23.37857 1.000 35.91433 187 THR A CA 1
ATOM 1089 C C . THR A 1 75 ? 24.26697 5.31737 21.97837 1.000 35.69312 187 THR A C 1
ATOM 1090 O O . THR A 1 75 ? 25.40470 4.90897 21.72070 1.000 39.72040 187 THR A O 1
ATOM 1101 N N . ALA A 1 76 ? 23.30421 5.34708 21.05532 1.000 33.67296 188 ALA A N 1
ATOM 1102 C CA . ALA A 1 76 ? 23.65255 5.14192 19.64912 1.000 33.22092 188 ALA A CA 1
ATOM 1103 C C . ALA A 1 76 ? 24.63304 6.21894 19.18642 1.000 33.72159 188 ALA A C 1
ATOM 1104 O O . ALA A 1 76 ? 25.65122 5.91660 18.55900 1.000 35.45678 188 ALA A O 1
ATOM 1111 N N . PHE A 1 77 ? 24.35842 7.48807 19.51658 1.000 33.91162 189 PHE A N 1
ATOM 1112 C CA . PHE A 1 77 ? 25.29970 8.54099 19.16118 1.000 32.80671 189 PHE A CA 1
ATOM 1113 C C . PHE A 1 77 ? 26.67454 8.26740 19.77396 1.000 37.12823 189 PHE A C 1
ATOM 1114 O O . PHE A 1 77 ? 27.71165 8.45630 19.12544 1.000 37.69851 189 PHE A O 1
ATOM 1131 N N . GLN A 1 78 ? 26.70459 7.82306 21.03281 1.000 38.82690 190 GLN A N 1
ATOM 1132 C CA . GLN A 1 78 ? 27.97921 7.54971 21.67905 1.000 39.68695 190 GLN A CA 1
ATOM 1133 C C . GLN A 1 78 ? 28.73339 6.42643 20.97079 1.000 42.13316 190 GLN A C 1
ATOM 1134 O O . GLN A 1 78 ? 29.96126 6.46505 20.87178 1.000 41.21823 190 GLN A O 1
ATOM 1148 N N . TYR A 1 79 ? 28.02918 5.39360 20.51555 1.000 39.64066 191 TYR A N 1
ATOM 1149 C CA . TYR A 1 79 ? 28.70361 4.33964 19.75532 1.000 38.97000 191 TYR A CA 1
ATOM 1150 C C . TYR A 1 79 ? 29.35089 4.92665 18.49612 1.000 38.19919 191 TYR A C 1
ATOM 1151 O O . TYR A 1 79 ? 30.50458 4.63208 18.18464 1.000 40.24160 191 TYR A O 1
ATOM 1169 N N . ILE A 1 80 ? 28.61471 5.76586 17.75003 1.000 36.57155 192 ILE A N 1
ATOM 1170 C CA . ILE A 1 80 ? 29.19532 6.34927 16.53667 1.000 37.20259 192 ILE A CA 1
ATOM 1171 C C . ILE A 1 80 ? 30.43752 7.17435 16.88484 1.000 39.61686 192 ILE A C 1
ATOM 1172 O O . ILE A 1 80 ? 31.45658 7.12143 16.18070 1.000 40.30734 192 ILE A O 1
ATOM 1188 N N . ILE A 1 81 ? 30.38161 7.92687 17.98919 1.000 40.03067 193 ILE A N 1
ATOM 1189 C CA . ILE A 1 81 ? 31.55777 8.68621 18.42499 1.000 38.38967 193 ILE A CA 1
ATOM 1190 C C . ILE A 1 81 ? 32.70370 7.73947 18.75062 1.000 43.72040 193 ILE A C 1
ATOM 1191 O O . ILE A 1 81 ? 33.85119 7.97646 18.36269 1.000 42.37302 193 ILE A O 1
ATOM 1207 N N . ASP A 1 82 ? 32.41390 6.68467 19.52963 1.000 42.01978 194 ASP A N 1
ATOM 1208 C CA . ASP A 1 82 ? 33.45967 5.76657 19.99142 1.000 48.52450 194 ASP A CA 1
ATOM 1209 C C . ASP A 1 82 ? 34.07911 4.99315 18.83262 1.000 44.93644 194 ASP A C 1
ATOM 1210 O O . ASP A 1 82 ? 35.28484 4.69990 18.82285 1.000 46.43401 194 ASP A O 1
ATOM 1219 N N . ASN A 1 83 ? 33.23936 4.60541 17.88552 1.000 42.76492 195 ASN A N 1
ATOM 1220 C CA . ASN A 1 83 ? 33.60248 3.76164 16.75232 1.000 44.74053 195 ASN A CA 1
ATOM 1221 C C . ASN A 1 83 ? 34.27886 4.55427 15.66063 1.000 44.15578 195 ASN A C 1
ATOM 1222 O O . ASN A 1 83 ? 34.80409 3.95878 14.71730 1.000 43.53610 195 ASN A O 1
ATOM 1233 N N . LYS A 1 84 ? 34.25559 5.88399 15.78923 1.000 46.38216 196 LYS A N 1
ATOM 1234 C CA . LYS A 1 84 ? 34.75578 6.81213 14.78527 1.000 43.02504 196 LYS A CA 1
ATOM 1235 C C . LYS A 1 84 ? 34.09882 6.59062 13.42700 1.000 46.01369 196 LYS A C 1
ATOM 1236 O O . LYS A 1 84 ? 34.67766 6.89550 12.38888 1.000 44.30219 196 LYS A O 1
ATOM 1255 N N . GLY A 1 85 ? 32.85295 6.13405 13.39806 1.000 41.35812 197 GLY A N 1
ATOM 1256 C CA . GLY A 1 85 ? 32.12692 6.21632 12.14610 1.000 40.53597 197 GLY A CA 1
ATOM 1257 C C . GLY A 1 85 ? 30.88408 5.36109 12.15537 1.000 39.73920 197 GLY A C 1
ATOM 1258 O O . GLY A 1 85 ? 30.65166 4.56453 13.06725 1.000 37.86202 197 GLY A O 1
ATOM 1262 N N . ILE A 1 86 ? 30.08348 5.54802 11.10378 1.000 32.92626 198 ILE A N 1
ATOM 1263 C CA . ILE A 1 86 ? 28.94418 4.68809 10.80427 1.000 34.71984 198 ILE A CA 1
ATOM 1264 C C . ILE A 1 86 ? 28.89176 4.48901 9.28880 1.000 36.60325 198 ILE A C 1
ATOM 1265 O O . ILE A 1 86 ? 29.21753 5.40692 8.52311 1.000 36.14500 198 ILE A O 1
ATOM 1281 N N . ASP A 1 87 ? 28.50156 3.30199 8.86028 1.000 35.69983 199 ASP A N 1
ATOM 1282 C CA . ASP A 1 87 ? 28.42019 2.98714 7.44075 1.000 33.06082 199 ASP A CA 1
ATOM 1283 C C . ASP A 1 87 ? 27.13630 3.54720 6.83029 1.000 30.01784 199 ASP A C 1
ATOM 1284 O O . ASP A 1 87 ? 26.16557 3.82929 7.52319 1.000 32.19712 199 ASP A O 1
ATOM 1293 N N . SER A 1 88 ? 27.14678 3.69199 5.50203 1.000 34.70607 200 SER A N 1
ATOM 1294 C CA . SER A 1 88 ? 25.93495 4.04161 4.78907 1.000 32.34455 200 SER A CA 1
ATOM 1295 C C . SER A 1 88 ? 24.94121 2.87849 4.78454 1.000 38.23171 200 SER A C 1
ATOM 1296 O O . SER A 1 88 ? 25.31256 1.69933 4.86956 1.000 33.77000 200 SER A O 1
ATOM 1304 N N . ASP A 1 89 ? 23.66487 3.23637 4.68404 1.000 34.52093 201 ASP A N 1
ATOM 1305 C CA . ASP A 1 89 ? 22.61053 2.23885 4.51964 1.000 34.65275 201 ASP A CA 1
ATOM 1306 C C . ASP A 1 89 ? 22.88671 1.34734 3.31579 1.000 38.77659 201 ASP A C 1
ATOM 1307 O O . ASP A 1 89 ? 22.72322 0.12502 3.38983 1.000 38.91821 201 ASP A O 1
ATOM 1316 N N . ALA A 1 90 ? 23.32114 1.93409 2.20245 1.000 35.03121 202 ALA A N 1
ATOM 1317 C CA . ALA A 1 90 ? 23.52920 1.13870 1.00259 1.000 41.40503 202 ALA A CA 1
ATOM 1318 C C . ALA A 1 90 ? 24.60201 0.06724 1.21140 1.000 41.24749 202 ALA A C 1
ATOM 1319 O O . ALA A 1 90 ? 24.45859 -1.05174 0.70678 1.000 39.05475 202 ALA A O 1
ATOM 1326 N N . SER A 1 91 ? 25.67504 0.38718 1.95440 1.000 39.68136 203 SER A N 1
ATOM 1327 C CA . SER A 1 91 ? 26.75068 -0.57320 2.18715 1.000 41.55884 203 SER A CA 1
ATOM 1328 C C . SER A 1 91 ? 26.42370 -1.58012 3.28098 1.000 44.71018 203 SER A C 1
ATOM 1329 O O . SER A 1 91 ? 27.01669 -2.65725 3.30747 1.000 43.36876 203 SER A O 1
ATOM 1337 N N . TYR A 1 92 ? 25.53415 -1.23590 4.20403 1.000 38.90567 204 TYR A N 1
ATOM 1338 C CA . TYR A 1 92 ? 25.21272 -2.06520 5.36602 1.000 36.22980 204 TYR A CA 1
ATOM 1339 C C . TYR A 1 92 ? 23.69156 -2.03831 5.50312 1.000 38.06883 204 TYR A C 1
ATOM 1340 O O . TYR A 1 92 ? 23.14189 -1.38673 6.38741 1.000 32.03300 204 TYR A O 1
ATOM 1358 N N . PRO A 1 93 ? 22.99839 -2.72527 4.60629 1.000 37.59980 205 PRO A N 1
ATOM 1359 C CA . PRO A 1 93 ? 21.53172 -2.55510 4.51087 1.000 37.59524 205 PRO A CA 1
ATOM 1360 C C . PRO A 1 93 ? 20.78917 -3.23033 5.65313 1.000 40.34184 205 PRO A C 1
ATOM 1361 O O . PRO A 1 93 ? 21.30384 -4.09890 6.37191 1.000 36.43775 205 PRO A O 1
ATOM 1372 N N . TYR A 1 94 ? 19.51511 -2.84862 5.77303 1.000 34.54410 206 TYR A N 1
ATOM 1373 C CA . TYR A 1 94 ? 18.70675 -3.16342 6.93591 1.000 31.56526 206 TYR A CA 1
ATOM 1374 C C . TYR A 1 94 ? 17.92355 -4.45276 6.71445 1.000 34.29878 206 TYR A C 1
ATOM 1375 O O . TYR A 1 94 ? 17.30421 -4.65288 5.66621 1.000 35.55338 206 TYR A O 1
ATOM 1393 N N . LYS A 1 95 ? 17.93144 -5.31847 7.72834 1.000 36.10884 207 LYS A N 1
ATOM 1394 C CA . LYS A 1 95 ? 17.35415 -6.65826 7.61339 1.000 35.76811 207 LYS A CA 1
ATOM 1395 C C . LYS A 1 95 ? 16.28124 -6.95373 8.64681 1.000 31.66546 207 LYS A C 1
ATOM 1396 O O . LYS A 1 95 ? 15.74074 -8.07535 8.66218 1.000 33.87101 207 LYS A O 1
ATOM 1415 N N . ALA A 1 96 ? 15.95234 -5.99054 9.51044 1.000 33.63450 208 ALA A N 1
ATOM 1416 C CA . ALA A 1 96 ? 14.91744 -6.14514 10.53819 1.000 36.54640 208 ALA A CA 1
ATOM 1417 C C . ALA A 1 96 ? 15.15334 -7.39053 11.39079 1.000 37.57320 208 ALA A C 1
ATOM 1418 O O . ALA A 1 96 ? 14.22009 -8.09031 11.77110 1.000 34.07268 208 ALA A O 1
ATOM 1425 N N . MET A 1 97 ? 16.42520 -7.66021 11.70966 1.000 33.54268 209 MET A N 1
ATOM 1426 C CA . MET A 1 97 ? 16.81711 -8.74020 12.61218 1.000 34.96297 209 MET A CA 1
ATOM 1427 C C . MET A 1 97 ? 18.21455 -8.42990 13.16240 1.000 42.65193 209 MET A C 1
ATOM 1428 O O . MET A 1 97 ? 18.99596 -7.71880 12.53249 1.000 40.35344 209 MET A O 1
ATOM 1442 N N . ASP A 1 98 ? 18.51362 -8.96896 14.34422 1.000 42.41562 210 ASP A N 1
ATOM 1443 C CA . ASP A 1 98 ? 19.84900 -8.86441 14.90868 1.000 43.35095 210 ASP A CA 1
ATOM 1444 C C . ASP A 1 98 ? 20.83369 -9.71730 14.11808 1.000 46.79545 210 ASP A C 1
ATOM 1445 O O . ASP A 1 98 ? 20.55934 -10.87138 13.80320 1.000 47.32401 210 ASP A O 1
ATOM 1454 N N . GLN A 1 99 ? 21.99569 -9.14387 13.82518 1.000 41.82985 211 GLN A N 1
ATOM 1455 C CA . GLN A 1 99 ? 23.05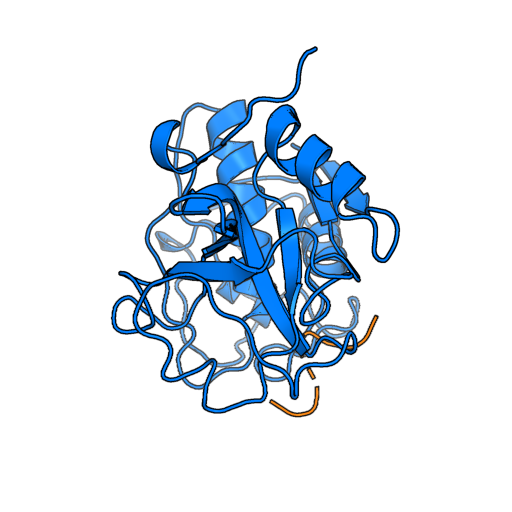357 -9.81963 13.08887 1.000 48.64051 211 GLN A CA 1
ATOM 1456 C C . GLN A 1 99 ? 24.38989 -9.60052 13.78609 1.000 45.11137 211 GLN A C 1
ATOM 1457 O O . GLN A 1 99 ? 24.52912 -8.74329 14.65925 1.000 44.19304 211 GLN A O 1
ATOM 1471 N N . LYS A 1 100 ? 25.39158 -10.35367 13.34362 1.000 44.84179 212 LYS A N 1
ATOM 1472 C CA . LYS A 1 100 ? 26.76714 -10.10009 13.76420 1.000 45.89433 212 LYS A CA 1
ATOM 1473 C C . LYS A 1 100 ? 27.20523 -8.70458 13.34103 1.000 47.54167 212 LYS A C 1
ATOM 1474 O O . LYS A 1 100 ? 26.91464 -8.25272 12.22478 1.000 48.82227 212 LYS A O 1
ATOM 1493 N N . CYS A 1 101 ? 27.91663 -8.01045 14.22632 1.000 46.85292 213 CYS A N 1
ATOM 1494 C CA . CYS A 1 101 ? 28.45714 -6.70699 13.84206 1.000 42.01895 213 CYS A CA 1
ATOM 1495 C C . CYS A 1 101 ? 29.35198 -6.85513 12.62022 1.000 45.02815 213 CYS A C 1
ATOM 1496 O O . CYS A 1 101 ? 30.24862 -7.70700 12.59424 1.000 45.78814 213 CYS A O 1
ATOM 1503 N N . GLN A 1 102 ? 29.10507 -6.03509 11.59541 1.000 44.84485 214 GLN A N 1
ATOM 1504 C CA . GLN A 1 102 ? 29.87024 -6.11580 10.35154 1.000 52.71326 214 GLN A CA 1
ATOM 1505 C C . GLN A 1 102 ? 30.41210 -4.76093 9.89485 1.000 45.11775 214 GLN A C 1
ATOM 1506 O O . GLN A 1 102 ? 30.65353 -4.56249 8.69994 1.000 46.26912 214 GLN A O 1
ATOM 1520 N N . TYR A 1 103 ? 30.60003 -3.82693 10.81177 1.000 41.61451 215 TYR A N 1
ATOM 1521 C CA . TYR A 1 103 ? 31.07374 -2.49609 10.43066 1.000 39.38409 215 TYR A CA 1
ATOM 1522 C C . TYR A 1 103 ? 32.40166 -2.57676 9.68361 1.000 46.00464 215 TYR A C 1
ATOM 1523 O O . TYR A 1 103 ? 33.31814 -3.29754 10.10041 1.000 49.58164 215 TYR A O 1
ATOM 1541 N N . ASP A 1 104 ? 32.50897 -1.83717 8.58182 1.000 44.27299 216 ASP A N 1
ATOM 1542 C CA . ASP A 1 104 ? 33.73487 -1.75938 7.78427 1.000 48.47487 216 ASP A CA 1
ATOM 1543 C C . ASP A 1 104 ? 34.03300 -0.28174 7.55472 1.000 44.32280 216 ASP A C 1
ATOM 1544 O O . ASP A 1 104 ? 33.27459 0.40106 6.85918 1.000 45.64793 216 ASP A O 1
ATOM 1553 N N . SER A 1 105 ? 35.13083 0.21532 8.14378 1.000 47.34443 217 SER A N 1
ATOM 1554 C CA . SER A 1 105 ? 35.48855 1.61946 8.01308 1.000 41.74099 217 SER A CA 1
ATOM 1555 C C . SER A 1 105 ? 35.65095 2.06053 6.55975 1.000 49.76652 217 SER A C 1
ATOM 1556 O O . SER A 1 105 ? 35.61720 3.26734 6.27122 1.000 48.49394 217 SER A O 1
ATOM 1564 N N . LYS A 1 106 ? 35.84125 1.11506 5.64005 1.000 46.42730 218 LYS A N 1
ATOM 1565 C CA . LYS A 1 106 ? 35.94400 1.47702 4.23087 1.000 47.53687 218 LYS A CA 1
ATOM 1566 C C . LYS A 1 106 ? 34.64253 2.09064 3.70494 1.000 48.26570 218 LYS A C 1
ATOM 1567 O O . LYS A 1 106 ? 34.67106 2.85032 2.73504 1.000 50.38334 218 LYS A O 1
ATOM 1586 N N . TYR A 1 107 ? 33.50181 1.77250 4.32031 1.000 45.61694 219 TYR A N 1
ATOM 1587 C CA . TYR A 1 107 ? 32.20086 2.27863 3.86258 1.000 41.57756 219 TYR A CA 1
ATOM 1588 C C . TYR A 1 107 ? 31.61592 3.29536 4.83085 1.000 43.92108 219 TYR A C 1
ATOM 1589 O O . TYR A 1 107 ? 30.39320 3.54942 4.81295 1.000 40.97320 219 TYR A O 1
ATOM 1607 N N . ARG A 1 108 ? 32.47007 3.89204 5.65942 1.000 43.29005 220 ARG A N 1
ATOM 1608 C CA . ARG A 1 108 ? 32.04847 4.96274 6.55221 1.000 42.97277 220 ARG A CA 1
ATOM 1609 C C . ARG A 1 108 ? 31.42850 6.12063 5.76793 1.000 41.48417 220 ARG A C 1
ATOM 1610 O O . ARG A 1 108 ? 32.02146 6.65805 4.83160 1.000 41.25659 220 ARG A O 1
ATOM 1631 N N . ALA A 1 109 ? 30.22564 6.50832 6.16426 1.000 37.43947 221 ALA A N 1
ATOM 1632 C CA . ALA A 1 109 ? 29.54765 7.61899 5.52926 1.000 37.19203 221 ALA A CA 1
ATOM 1633 C C . ALA A 1 109 ? 29.40647 8.82868 6.43576 1.000 35.14526 221 ALA A C 1
ATOM 1634 O O . ALA A 1 109 ? 29.16845 9.92640 5.93431 1.000 37.69935 221 ALA A O 1
ATOM 1641 N N . ALA A 1 110 ? 29.55826 8.66354 7.74379 1.000 38.63555 222 ALA A N 1
ATOM 1642 C CA . ALA A 1 110 ? 29.40922 9.79093 8.64890 1.000 37.23210 222 ALA A CA 1
ATOM 1643 C C . ALA A 1 110 ? 30.19120 9.52131 9.92461 1.000 38.85011 222 ALA A C 1
ATOM 1644 O O . ALA A 1 110 ? 30.49191 8.37396 10.26767 1.000 38.20000 222 ALA A O 1
ATOM 1651 N N . THR A 1 111 ? 30.52769 10.60229 10.61054 1.000 36.90147 223 THR A N 1
ATOM 1652 C CA . THR A 1 111 ? 31.08061 10.54958 11.94691 1.000 38.20049 223 THR A CA 1
ATOM 1653 C C . THR A 1 111 ? 30.20574 11.36312 12.88344 1.000 40.72387 223 THR A C 1
ATOM 1654 O O . THR A 1 111 ? 29.26396 12.05152 12.45864 1.000 38.68109 223 THR A O 1
ATOM 1665 N N . CYS A 1 112 ? 30.53600 11.29823 14.16803 1.000 37.06499 224 CYS A N 1
ATOM 1666 C CA . CYS A 1 112 ? 29.82078 12.03884 15.20002 1.000 39.15766 224 CYS A CA 1
ATOM 1667 C C . CYS A 1 112 ? 30.82073 12.48361 16.25319 1.000 42.79182 224 CYS A C 1
ATOM 1668 O O . CYS A 1 112 ? 31.63423 11.68756 16.71853 1.000 43.31790 224 CYS A O 1
ATOM 1676 N N . SER A 1 113 ? 30.76412 13.76129 16.61635 1.000 40.65549 225 SER A N 1
ATOM 1677 C CA . SER A 1 113 ? 31.71338 14.29722 17.57670 1.000 42.62344 225 SER A CA 1
ATOM 1678 C C . SER A 1 113 ? 31.10980 14.50949 18.95236 1.000 41.77377 225 SER A C 1
ATOM 1679 O O . SER A 1 113 ? 31.84282 14.48245 19.93948 1.000 43.93201 225 SER A O 1
ATOM 1687 N N . LYS A 1 114 ? 29.79974 14.68265 19.05458 1.000 36.54391 226 LYS A N 1
ATOM 1688 C CA . LYS A 1 114 ? 29.17619 14.95642 20.34449 1.000 39.30617 226 LYS A CA 1
ATOM 1689 C C . LYS A 1 114 ? 27.67796 14.80015 20.15721 1.000 34.71317 226 LYS A C 1
ATOM 1690 O O . LYS A 1 114 ? 27.18136 14.74733 19.02735 1.000 36.30345 226 LYS A O 1
ATOM 1709 N N . TYR A 1 115 ? 26.95972 14.71206 21.27516 1.000 37.96259 227 TYR A N 1
ATOM 1710 C CA . TYR A 1 115 ? 25.50770 14.85559 21.25139 1.000 32.12307 227 TYR A CA 1
ATOM 1711 C C . TYR A 1 115 ? 25.07683 15.67959 22.46095 1.000 37.01234 227 TYR A C 1
ATOM 1712 O O . TYR A 1 115 ? 25.83544 15.90722 23.40387 1.000 39.03689 227 TYR A O 1
ATOM 1730 N N . THR A 1 116 ? 23.83061 16.14735 22.39501 1.000 37.13843 228 THR A N 1
ATOM 1731 C CA . THR A 1 116 ? 23.28017 17.11909 23.33485 1.000 37.30519 228 THR A CA 1
ATOM 1732 C C . THR A 1 116 ? 21.88564 16.65900 23.74128 1.000 37.88670 228 THR A C 1
ATOM 1733 O O . THR A 1 116 ? 21.07499 16.29370 22.89020 1.000 37.43499 228 THR A O 1
ATOM 1744 N N . GLU A 1 117 ? 21.61586 16.63907 25.03590 1.000 37.53117 229 GLU A N 1
ATOM 1745 C CA . GLU A 1 117 ? 20.30727 16.25588 25.54597 1.000 40.08015 229 GLU A CA 1
ATOM 1746 C C . GLU A 1 117 ? 19.56530 17.49576 26.02317 1.000 38.58963 229 GLU A C 1
ATOM 1747 O O . GLU A 1 117 ? 20.14518 18.36501 26.67378 1.000 39.34822 229 GLU A O 1
ATOM 1759 N N . LEU A 1 118 ? 18.28768 17.57244 25.69189 1.000 39.08564 230 LEU A N 1
ATOM 1760 C CA . LEU A 1 118 ? 17.50800 18.75812 26.03599 1.000 39.28375 230 LEU A CA 1
ATOM 1761 C C . LEU A 1 118 ? 16.75717 18.54078 27.33234 1.000 40.16489 230 LEU A C 1
ATOM 1762 O O . LEU A 1 118 ? 16.47122 17.39374 27.71703 1.000 35.23081 230 LEU A O 1
ATOM 1778 N N . PRO A 1 119 ? 16.41391 19.61977 28.03796 1.000 38.49668 231 PRO A N 1
ATOM 1779 C CA . PRO A 1 119 ? 15.73940 19.47074 29.33752 1.000 41.66448 231 PRO A CA 1
ATOM 1780 C C . PRO A 1 119 ? 14.35663 18.85528 29.20228 1.000 44.24977 231 PRO A C 1
ATOM 1781 O O . PRO A 1 119 ? 13.59721 19.17283 28.28512 1.000 43.49344 231 PRO A O 1
ATOM 1792 N N . TYR A 1 120 ? 14.03822 17.97664 30.14689 1.000 45.58078 232 TYR A N 1
ATOM 1793 C CA . TYR A 1 120 ? 12.78780 17.23220 30.13096 1.000 43.42321 232 TYR A CA 1
ATOM 1794 C C . TYR A 1 120 ? 11.58800 18.16299 30.05850 1.000 42.18030 232 TYR A C 1
ATOM 1795 O O . TYR A 1 120 ? 11.46087 19.09987 30.84536 1.000 45.16754 232 TYR A O 1
ATOM 1813 N N . GLY A 1 121 ? 10.69674 17.89090 29.11248 1.000 40.21480 233 GLY A N 1
ATOM 1814 C CA . GLY A 1 121 ? 9.40811 18.54300 29.05854 1.000 42.06630 233 GLY A CA 1
ATOM 1815 C C . GLY A 1 121 ? 9.38729 19.94400 28.49936 1.000 43.75023 233 GLY A C 1
ATOM 1816 O O . GLY A 1 121 ? 8.31429 20.55539 28.47400 1.000 43.65983 233 GLY A O 1
ATOM 1820 N N . ARG A 1 122 ? 10.51993 20.47319 28.04230 1.000 38.39410 234 ARG A N 1
ATOM 1821 C CA . ARG A 1 122 ? 10.59903 21.87004 27.60805 1.000 36.79270 234 ARG A CA 1
ATOM 1822 C C . ARG A 1 122 ? 10.36413 21.92672 26.10737 1.000 34.84096 234 ARG A C 1
ATOM 1823 O O . ARG A 1 122 ? 11.28478 21.76539 25.30027 1.000 37.72807 234 ARG A O 1
ATOM 1844 N N . GLU A 1 123 ? 9.11006 22.16937 25.72703 1.000 33.03711 235 GLU A N 1
ATOM 1845 C CA . GLU A 1 123 ? 8.79542 22.28980 24.30928 1.000 32.75912 235 GLU A CA 1
ATOM 1846 C C . GLU A 1 123 ? 9.32918 23.57295 23.72201 1.000 33.53721 235 GLU A C 1
ATOM 1847 O O . GLU A 1 123 ? 9.51080 23.64986 22.50512 1.000 34.62487 235 GLU A O 1
ATOM 1859 N N . ASP A 1 124 ? 9.56774 24.60726 24.55695 1.000 35.69661 236 ASP A N 1
ATOM 1860 C CA . ASP A 1 124 ? 10.19003 25.81844 24.04319 1.000 36.38341 236 ASP A CA 1
ATOM 1861 C C . ASP A 1 124 ? 11.63928 25.55727 23.65298 1.000 35.69547 236 ASP A C 1
ATOM 1862 O O . ASP A 1 124 ? 12.09601 26.02340 22.60238 1.000 35.69122 236 ASP A O 1
ATOM 1871 N N . VAL A 1 125 ? 12.37350 24.79110 24.46979 1.000 36.08591 237 VAL A N 1
ATOM 1872 C CA . VAL A 1 125 ? 13.76355 24.48804 24.12935 1.000 35.37211 237 VAL A CA 1
ATOM 1873 C C . VAL A 1 125 ? 13.80123 23.54317 22.93520 1.000 36.02124 237 VAL A C 1
ATOM 1874 O O . VAL A 1 125 ? 14.63955 23.67987 22.03764 1.000 32.38264 237 VAL A O 1
ATOM 1887 N N . LEU A 1 126 ? 12.87281 22.58615 22.89138 1.000 36.06909 238 LEU A N 1
ATOM 1888 C CA . LEU A 1 126 ? 12.80190 21.71230 21.72560 1.000 31.78693 238 LEU A CA 1
ATOM 1889 C C . LEU A 1 126 ? 12.58445 22.51865 20.45685 1.000 30.86203 238 LEU A C 1
ATOM 1890 O O . LEU A 1 126 ? 13.22999 22.25814 19.43325 1.000 29.98009 238 LEU A O 1
ATOM 1906 N N . LYS A 1 127 ? 11.66525 23.49437 20.49920 1.000 31.17934 239 LYS A N 1
ATOM 1907 C CA . LYS A 1 127 ? 11.43100 24.35245 19.33609 1.000 29.60138 239 LYS A CA 1
ATOM 1908 C C . LYS A 1 127 ? 12.70432 25.08165 18.94001 1.000 31.74119 239 LYS A C 1
ATOM 1909 O O . LYS A 1 127 ? 13.06413 25.14876 17.75962 1.000 29.05111 239 LYS A O 1
ATOM 1928 N N . GLU A 1 128 ? 13.40256 25.64964 19.92132 1.000 32.68291 240 GLU A N 1
ATOM 1929 C CA . GLU A 1 128 ? 14.66173 26.32297 19.63780 1.000 34.62742 240 GLU A CA 1
ATOM 1930 C C . GLU A 1 128 ? 15.66587 25.38432 18.98769 1.000 31.29168 240 GLU A C 1
ATOM 1931 O O . GLU A 1 128 ? 16.32851 25.74766 18.00753 1.000 32.48275 240 GLU A O 1
ATOM 1943 N N . ALA A 1 129 ? 15.79284 24.16235 19.48871 1.000 33.12774 241 ALA A N 1
ATOM 1944 C CA . ALA A 1 129 ? 16.75952 23.24313 18.89854 1.000 31.29230 241 ALA A CA 1
ATOM 1945 C C . ALA A 1 129 ? 16.37410 22.85838 17.47897 1.000 30.69270 241 ALA A C 1
ATOM 1946 O O . ALA A 1 129 ? 17.23038 22.75931 16.60018 1.000 28.89671 241 ALA A O 1
ATOM 1953 N N . VAL A 1 130 ? 15.09193 22.58078 17.23429 1.000 30.03339 242 VAL A N 1
ATOM 1954 C CA . VAL A 1 130 ? 14.69585 22.21343 15.87423 1.000 26.03752 242 VAL A CA 1
ATOM 1955 C C . VAL A 1 130 ? 14.99062 23.35637 14.91496 1.000 27.12899 242 VAL A C 1
ATOM 1956 O O . VAL A 1 130 ? 15.46103 23.14247 13.77968 1.000 28.21275 242 VAL A O 1
ATOM 1969 N N . ALA A 1 131 ? 14.74917 24.59590 15.35270 1.000 26.09899 243 ALA A N 1
ATOM 1970 C CA . ALA A 1 131 ? 14.97624 25.74261 14.47403 1.000 27.94202 243 ALA A CA 1
ATOM 1971 C C . ALA A 1 131 ? 16.45750 25.99928 14.22039 1.000 34.65241 243 ALA A C 1
ATOM 1972 O O . ALA A 1 131 ? 16.85289 26.33284 13.09213 1.000 32.43589 243 ALA A O 1
ATOM 1979 N N . ASN A 1 132 ? 17.29509 25.88804 15.24863 1.000 30.69429 244 ASN A N 1
ATOM 1980 C CA . ASN A 1 132 ? 18.66926 26.37510 15.11651 1.000 29.95750 244 ASN A CA 1
ATOM 1981 C C . ASN A 1 132 ? 19.71598 25.29754 14.90185 1.000 32.44519 244 ASN A C 1
ATOM 1982 O O . ASN A 1 132 ? 20.81840 25.61988 14.44648 1.000 31.52141 244 ASN A O 1
ATOM 1993 N N . LYS A 1 133 ? 19.44041 24.06175 15.29558 1.000 29.59882 245 LYS A N 1
ATOM 1994 C CA . LYS A 1 133 ? 20.42453 22.97868 15.21449 1.000 34.11878 245 LYS A CA 1
ATOM 1995 C C . LYS A 1 133 ? 20.07694 21.93808 14.16676 1.000 34.29136 245 LYS A C 1
ATOM 1996 O O . LYS A 1 133 ? 20.93669 21.53552 13.39114 1.000 28.09015 245 LYS A O 1
ATOM 2015 N N . GLY A 1 134 ? 18.80934 21.51412 14.10746 1.000 28.51533 246 GLY A N 1
ATOM 2016 C CA . GLY A 1 134 ? 18.37108 20.56113 13.10586 1.000 30.30103 246 GLY A CA 1
ATOM 2017 C C . GLY A 1 134 ? 17.31258 19.61047 13.66588 1.000 22.83226 246 GLY A C 1
ATOM 2018 O O . GLY A 1 134 ? 16.82259 19.77927 14.78377 1.000 27.21809 246 GLY A O 1
ATOM 2022 N N . PRO A 1 135 ? 16.97001 18.57344 12.91250 1.000 24.11435 247 PRO A N 1
ATOM 2023 C CA . PRO A 1 135 ? 16.07802 17.53911 13.46066 1.000 25.55006 247 PRO A CA 1
ATOM 2024 C C . PRO A 1 135 ? 16.60318 16.98401 14.77513 1.000 28.58871 247 PRO A C 1
ATOM 2025 O O . PRO A 1 135 ? 17.81274 16.83003 14.98135 1.000 28.94354 247 PRO A O 1
ATOM 2036 N N . VAL A 1 136 ? 15.65869 16.67900 15.66483 1.000 23.52224 248 VAL A N 1
ATOM 2037 C CA . VAL A 1 136 ? 15.93091 16.23755 17.03059 1.000 24.94921 248 VAL A CA 1
ATOM 2038 C C . VAL A 1 136 ? 15.31786 14.86682 17.25296 1.000 30.12109 248 VAL A C 1
ATOM 2039 O O . VAL A 1 136 ? 14.12274 14.66813 16.98973 1.000 26.03223 248 VAL A O 1
ATOM 2052 N N . SER A 1 137 ? 16.12203 13.94067 17.76595 1.000 27.20173 249 SER A N 1
ATOM 2053 C CA . SER A 1 137 ? 15.61664 12.62621 18.16713 1.000 26.83953 249 SER A CA 1
ATOM 2054 C C . SER A 1 137 ? 14.77837 12.74138 19.42766 1.000 28.08515 249 SER A C 1
ATOM 2055 O O . SER A 1 137 ? 15.18150 13.39104 20.39304 1.000 28.73007 249 SER A O 1
ATOM 2063 N N . VAL A 1 138 ? 13.60912 12.09374 19.43932 1.000 24.46287 250 VAL A N 1
ATOM 2064 C CA . VAL A 1 138 ? 12.73931 12.11512 20.60504 1.000 25.52249 250 VAL A CA 1
ATOM 2065 C C . VAL A 1 138 ? 12.09460 10.74861 20.79349 1.000 28.12977 250 VAL A C 1
ATOM 2066 O O . VAL A 1 138 ? 11.98479 9.95451 19.85993 1.000 29.19728 250 VAL A O 1
ATOM 2079 N N . GLY A 1 139 ? 11.61176 10.52624 22.00959 1.000 29.37251 251 GLY A N 1
ATOM 2080 C CA . GLY A 1 139 ? 10.71528 9.42913 22.29238 1.000 30.34779 251 GLY A CA 1
ATOM 2081 C C . GLY A 1 139 ? 9.29835 9.93728 22.47227 1.000 34.85222 251 GLY A C 1
ATOM 2082 O O . GLY A 1 139 ? 9.07442 11.05724 22.92710 1.000 32.32221 251 GLY A O 1
ATOM 2086 N N . VAL A 1 140 ? 8.32832 9.12081 22.08150 1.000 29.25851 252 VAL A N 1
ATOM 2087 C CA . VAL A 1 140 ? 6.92556 9.45966 22.28073 1.000 27.27690 252 VAL A CA 1
ATOM 2088 C C . VAL A 1 140 ? 6.24774 8.21300 22.82344 1.000 33.20727 252 VAL A C 1
ATOM 2089 O O . VAL A 1 140 ? 6.76118 7.10313 22.71150 1.000 32.12654 252 VAL A O 1
ATOM 2102 N N . ASP A 1 141 ? 5.11097 8.42615 23.46996 1.000 30.72429 253 ASP A N 1
ATOM 2103 C CA . ASP A 1 141 ? 4.19682 7.34868 23.83700 1.000 29.67814 253 ASP A CA 1
ATOM 2104 C C . ASP A 1 141 ? 3.35744 7.02241 22.60825 1.000 33.98918 253 ASP A C 1
ATOM 2105 O O . ASP A 1 141 ? 2.50698 7.82450 22.20228 1.000 32.96438 253 ASP A O 1
ATOM 2114 N N . ALA A 1 142 ? 3.64966 5.88753 21.96748 1.000 30.84945 254 ALA A N 1
ATOM 2115 C CA . ALA A 1 142 ? 2.95885 5.46953 20.76262 1.000 31.29247 254 ALA A CA 1
ATOM 2116 C C . ALA A 1 142 ? 2.11534 4.21787 20.96599 1.000 32.77923 254 ALA A C 1
ATOM 2117 O O . ALA A 1 142 ? 1.62084 3.64741 19.99216 1.000 33.26989 254 ALA A O 1
ATOM 2124 N N . ARG A 1 143 ? 1.94766 3.76613 22.20034 1.000 29.23313 255 ARG A N 1
ATOM 2125 C CA . ARG A 1 143 ? 1.31295 2.47626 22.44756 1.000 35.17207 255 ARG A CA 1
ATOM 2126 C C . ARG A 1 143 ? -0.20211 2.60024 22.49845 1.000 34.43525 255 ARG A C 1
ATOM 2127 O O . ARG A 1 143 ? -0.87755 2.18915 23.44518 1.000 33.75729 255 ARG A O 1
ATOM 2148 N N . HIS A 1 144 ? -0.75413 3.19124 21.43554 1.000 31.67659 256 HIS A N 1
ATOM 2149 C CA . HIS A 1 144 ? -2.17709 3.37462 21.28034 1.000 32.40631 256 HIS A CA 1
ATOM 2150 C C . HIS A 1 144 ? -2.51072 3.14395 19.81501 1.000 29.78170 256 HIS A C 1
ATOM 2151 O O . HIS A 1 144 ? -1.85824 3.74603 18.93196 1.000 28.08110 256 HIS A O 1
ATOM 2165 N N . PRO A 1 145 ? -3.51963 2.32297 19.51409 1.000 32.32997 257 PRO A N 1
ATOM 2166 C CA . PRO A 1 145 ? -3.85218 2.10928 18.10079 1.000 31.41151 257 PRO A CA 1
ATOM 2167 C C . PRO A 1 145 ? -4.17292 3.40360 17.37390 1.000 30.68142 257 PRO A C 1
ATOM 2168 O O . PRO A 1 145 ? -3.93957 3.49413 16.16522 1.000 32.02998 257 PRO A O 1
ATOM 2179 N N . SER A 1 146 ? -4.62017 4.43411 18.08367 1.000 29.28483 258 SER A N 1
ATOM 2180 C CA . SER A 1 146 ? -4.88228 5.72060 17.42118 1.000 29.17337 258 SER A CA 1
ATOM 2181 C C . SER A 1 146 ? -3.63299 6.25275 16.74956 1.000 29.26541 258 SER A C 1
ATOM 2182 O O . SER A 1 146 ? -3.70201 6.88015 15.68062 1.000 29.03941 258 SER A O 1
ATOM 2190 N N . PHE A 1 147 ? -2.46560 6.02269 17.36725 1.000 28.21878 259 PHE A N 1
ATOM 2191 C CA . PHE A 1 147 ? -1.19468 6.37161 16.73844 1.000 23.75296 259 PHE A CA 1
ATOM 2192 C C . PHE A 1 147 ? -0.95700 5.54120 15.47070 1.000 27.58845 259 PHE A C 1
ATOM 2193 O O . PHE A 1 147 ? -0.63196 6.08836 14.40370 1.000 27.09900 259 PHE A O 1
ATOM 2210 N N A PHE A 1 148 ? -1.12833 4.21436 15.55284 0.516 29.32512 260 PHE A N 1
ATOM 2211 N N B PHE A 1 148 ? -1.11830 4.20860 15.59227 0.484 29.31268 260 PHE A N 1
ATOM 2212 C CA A PHE A 1 148 ? -0.88987 3.38020 14.36932 0.516 29.51438 260 PHE A CA 1
ATOM 2213 C CA B PHE A 1 148 ? -0.96950 3.30052 14.45725 0.484 29.57556 260 PHE A CA 1
ATOM 2214 C C A PHE A 1 148 ? -1.85814 3.69403 13.23442 0.516 29.90327 260 PHE A C 1
ATOM 2215 C C B PHE A 1 148 ? -1.83043 3.74803 13.27874 0.484 29.88960 260 PHE A C 1
ATOM 2216 O O A PHE A 1 148 ? -1.49525 3.57387 12.05705 0.516 28.92256 260 PHE A O 1
ATOM 2217 O O B PHE A 1 148 ? -1.38807 3.75706 12.12339 0.484 29.17763 260 PHE A O 1
ATOM 2250 N N . LEU A 1 149 ? -3.09770 4.06338 13.56642 1.000 25.98732 261 LEU A N 1
ATOM 2251 C CA . LEU A 1 149 ? -4.13309 4.31958 12.57106 1.000 26.38571 261 LEU A CA 1
ATOM 2252 C C . LEU A 1 149 ? -4.22011 5.80099 12.16193 1.000 26.31563 261 LEU A C 1
ATOM 2253 O O . LEU A 1 149 ? -5.09984 6.15397 11.37079 1.000 26.67524 261 LEU A O 1
ATOM 2270 N N . TYR A 1 150 ? -3.38816 6.65437 12.71801 1.000 28.41305 262 TYR A N 1
ATOM 2271 C CA . TYR A 1 150 ? -3.35758 8.06257 12.32272 1.000 27.00645 262 TYR A CA 1
ATOM 2272 C C . TYR A 1 150 ? -3.31052 8.22862 10.80769 1.000 31.50771 262 TYR A C 1
ATOM 2273 O O . TYR A 1 150 ? -2.56784 7.53557 10.11153 1.000 30.12605 262 TYR A O 1
ATOM 2291 N N . ARG A 1 151 ? -4.09464 9.17356 10.29607 1.000 29.18841 263 ARG A N 1
ATOM 2292 C CA . ARG A 1 151 ? -4.12430 9.42016 8.86048 1.000 31.65750 263 ARG A CA 1
ATOM 2293 C C . ARG A 1 151 ? -3.76321 10.85398 8.48294 1.000 31.33735 263 ARG A C 1
ATOM 2294 O O . ARG A 1 151 ? -3.06196 11.05406 7.49630 1.000 29.92604 263 ARG A O 1
ATOM 2315 N N . SER A 1 152 ? -4.23062 11.86288 9.22753 1.000 28.49631 264 SER A N 1
ATOM 2316 C CA . SER A 1 152 ? -3.95549 13.24136 8.84444 1.000 34.03745 264 SER A CA 1
ATOM 2317 C C . SER A 1 152 ? -4.35709 14.17816 9.97566 1.000 32.62210 264 SER A C 1
ATOM 2318 O O . SER A 1 152 ? -5.00963 13.78028 10.94106 1.000 29.80028 264 SER A O 1
ATOM 2326 N N . GLY A 1 153 ? -3.96509 15.44919 9.83292 1.000 32.79113 265 GLY A N 1
ATOM 2327 C CA . GLY A 1 153 ? -4.32721 16.45729 10.82057 1.000 39.75894 265 GLY A CA 1
ATOM 2328 C C . GLY A 1 153 ? -3.37967 16.43040 12.00584 1.000 30.91057 265 GLY A C 1
ATOM 2329 O O . GLY A 1 153 ? -2.31466 15.80159 11.97074 1.000 29.71957 265 GLY A O 1
ATOM 2333 N N . VAL A 1 154 ? -3.78223 17.10917 13.08396 1.000 32.02126 266 VAL A N 1
ATOM 2334 C CA . VAL A 1 154 ? -2.94928 17.19078 14.27495 1.000 32.97396 266 VAL A CA 1
ATOM 2335 C C . VAL A 1 154 ? -3.38789 16.12227 15.26030 1.000 34.29013 266 VAL A C 1
ATOM 2336 O O . VAL A 1 154 ? -4.50553 16.15477 15.77670 1.000 33.57653 266 VAL A O 1
ATOM 2349 N N . TYR A 1 155 ? -2.47191 15.19628 15.54344 1.000 30.50167 267 TYR A N 1
ATOM 2350 C CA . TYR A 1 155 ? -2.74121 14.07535 16.42840 1.000 30.43071 267 TYR A CA 1
ATOM 2351 C C . TYR A 1 155 ? -2.82233 14.53715 17.87793 1.000 31.81072 267 TYR A C 1
ATOM 2352 O O . TYR A 1 155 ? -1.93434 15.22487 18.37464 1.000 32.85715 267 TYR A O 1
ATOM 2370 N N . TYR A 1 156 ? -3.89293 14.13860 18.55822 1.000 31.90423 268 TYR A N 1
ATOM 2371 C CA . TYR A 1 156 ? -4.04904 14.40606 19.97758 1.000 33.15543 268 TYR A CA 1
ATOM 2372 C C . TYR A 1 156 ? -4.71934 13.19531 20.59370 1.000 35.97822 268 TYR A C 1
ATOM 2373 O O . TYR A 1 156 ? -5.78549 12.77936 20.12877 1.000 33.27951 268 TYR A O 1
ATOM 2391 N N . GLU A 1 157 ? -4.10256 12.64180 21.63494 1.000 34.67018 269 GLU A N 1
ATOM 2392 C CA . GLU A 1 157 ? -4.55350 11.38972 22.24019 1.000 38.83784 269 GLU A CA 1
ATOM 2393 C C . GLU A 1 157 ? -4.74853 11.60981 23.72950 1.000 34.96247 269 GLU A C 1
ATOM 2394 O O . GLU A 1 157 ? -3.75200 11.64899 24.47963 1.000 38.30901 269 GLU A O 1
ATOM 2406 N N . PRO A 1 158 ? -6.00187 11.74367 24.20011 1.000 38.92853 270 PRO A N 1
ATOM 2407 C CA . PRO A 1 158 ? -6.22768 11.95580 25.63690 1.000 39.94465 270 PRO A CA 1
ATOM 2408 C C . PRO A 1 158 ? -5.64487 10.87039 26.51684 1.000 47.41576 270 PRO A C 1
ATOM 2409 O O . PRO A 1 158 ? -5.32887 11.14894 27.67953 1.000 42.67429 270 PRO A O 1
ATOM 2420 N N . SER A 1 159 ? -5.50917 9.63924 26.00951 1.000 44.36827 271 SER A N 1
ATOM 2421 C CA . SER A 1 159 ? -4.96319 8.52560 26.78164 1.000 44.40555 271 SER A CA 1
ATOM 2422 C C . SER A 1 159 ? -3.43911 8.54385 26.88454 1.000 41.98468 271 SER A C 1
ATOM 2423 O O . SER A 1 159 ? -2.88257 7.77499 27.67146 1.000 45.47337 271 SER A O 1
ATOM 2431 N N . CYS A 1 160 ? -2.75958 9.41302 26.13301 1.000 39.22143 272 CYS A N 1
ATOM 2432 C CA . CYS A 1 160 ? -1.29748 9.46531 26.15544 1.000 39.45189 272 CYS A CA 1
ATOM 2433 C C . CYS A 1 160 ? -0.76159 9.83919 27.52588 1.000 41.44091 272 CYS A C 1
ATOM 2434 O O . CYS A 1 160 ? -1.42566 10.52803 28.29921 1.000 42.47626 272 CYS A O 1
ATOM 2441 N N . THR A 1 161 ? 0.46927 9.41591 27.80695 1.000 41.85316 273 THR A N 1
ATOM 2442 C CA . THR A 1 161 ? 1.22136 9.84915 28.98568 1.000 44.95937 273 THR A CA 1
ATOM 2443 C C . THR A 1 161 ? 2.55483 10.47003 28.53758 1.000 40.17814 273 THR A C 1
ATOM 2444 O O . THR A 1 161 ? 2.89534 10.49809 27.35446 1.000 39.29239 273 THR A O 1
ATOM 2455 N N . GLN A 1 162 ? 3.31333 10.95869 29.50600 1.000 43.33933 274 GLN A N 1
ATOM 2456 C CA . GLN A 1 162 ? 4.67635 11.40421 29.25551 1.000 45.36092 274 GLN A CA 1
ATOM 2457 C C . GLN A 1 162 ? 5.70224 10.27953 29.36578 1.000 47.10713 274 GLN A C 1
ATOM 2458 O O . GLN A 1 162 ? 6.89607 10.54752 29.22235 1.000 46.96244 274 GLN A O 1
ATOM 2472 N N . ASN A 1 163 ? 5.26923 9.03696 29.62232 1.000 47.52958 275 ASN A N 1
ATOM 2473 C CA . ASN A 1 163 ? 6.15557 7.87365 29.63783 1.000 48.13684 275 ASN A CA 1
ATOM 2474 C C . ASN A 1 163 ? 6.33976 7.39869 28.20514 1.000 46.07169 275 ASN A C 1
ATOM 2475 O O . ASN A 1 163 ? 5.43258 6.79032 27.62600 1.000 53.04705 275 ASN A O 1
ATOM 2486 N N . VAL A 1 164 ? 7.49679 7.63217 27.65224 1.000 40.32739 276 VAL A N 1
ATOM 2487 C CA . VAL A 1 164 ? 7.72870 7.41782 26.22790 1.000 35.58192 276 VAL A CA 1
ATOM 2488 C C . VAL A 1 164 ? 8.27794 6.02603 25.96851 1.000 38.34363 276 VAL A C 1
ATOM 2489 O O . VAL A 1 164 ? 8.94398 5.42357 26.81754 1.000 38.09179 276 VAL A O 1
ATOM 2502 N N . ASN A 1 165 ? 8.03575 5.51969 24.76242 1.000 35.69151 277 ASN A N 1
ATOM 2503 C CA . ASN A 1 165 ? 8.38024 4.12270 24.46690 1.000 34.42709 277 ASN A CA 1
ATOM 2504 C C . ASN A 1 165 ? 8.84836 3.94301 23.04925 1.000 29.64312 277 ASN A C 1
ATOM 2505 O O . ASN A 1 165 ? 9.40756 2.88072 22.73174 1.000 37.71980 277 ASN A O 1
ATOM 2516 N N . HIS A 1 166 ? 8.66385 4.92146 22.18545 1.000 31.70589 278 HIS A N 1
ATOM 2517 C CA . HIS A 1 166 ? 8.84766 4.76953 20.75672 1.000 29.17894 278 HIS A CA 1
ATOM 2518 C C . HIS A 1 166 ? 9.70814 5.91382 20.25170 1.000 32.56717 278 HIS A C 1
ATOM 2519 O O . HIS A 1 166 ? 9.36686 7.08905 20.41768 1.000 33.27498 278 HIS A O 1
ATOM 2533 N N . GLY A 1 167 ? 10.84411 5.56979 19.62005 1.000 29.28270 279 GLY A N 1
ATOM 2534 C CA . GLY A 1 167 ? 11.76059 6.58099 19.10281 1.000 31.48153 279 GLY A CA 1
ATOM 2535 C C . GLY A 1 167 ? 11.41501 7.08403 17.68583 1.000 29.36859 279 GLY A C 1
ATOM 2536 O O 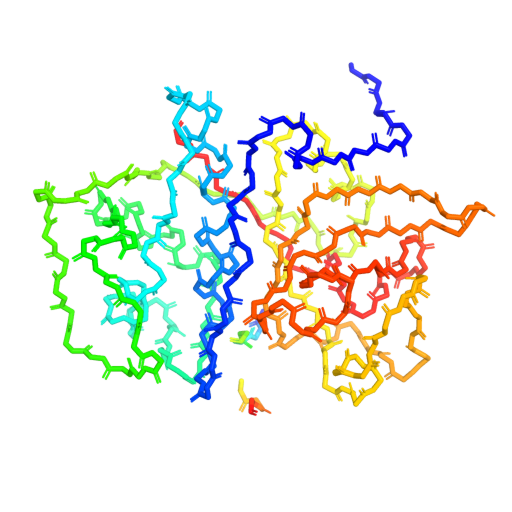. GLY A 1 167 ? 11.25397 6.27539 16.78298 1.000 26.63549 279 GLY A O 1
ATOM 2540 N N . VAL A 1 168 ? 11.36316 8.41564 17.56015 1.000 24.05836 280 VAL A N 1
ATOM 2541 C CA . VAL A 1 168 ? 11.01734 9.06405 16.31079 1.000 21.09449 280 VAL A CA 1
ATOM 2542 C C . VAL A 1 168 ? 11.92092 10.30009 16.13524 1.000 22.38937 280 VAL A C 1
ATOM 2543 O O . VAL A 1 168 ? 12.82299 10.55362 16.94650 1.000 24.55935 280 VAL A O 1
ATOM 2556 N N . LEU A 1 169 ? 11.68428 11.05694 15.06486 1.000 23.54881 281 LEU A N 1
ATOM 2557 C CA . LEU A 1 169 ? 12.51482 12.23780 14.74509 1.000 23.59399 281 LEU A CA 1
ATOM 2558 C C . LEU A 1 169 ? 11.64200 13.46138 14.49281 1.000 22.26408 281 LEU A C 1
ATOM 2559 O O . LEU A 1 169 ? 10.79095 13.43340 13.60829 1.000 23.08396 281 LEU A O 1
ATOM 2575 N N . VAL A 1 170 ? 11.89383 14.55961 15.22170 1.000 23.25206 282 VAL A N 1
ATOM 2576 C CA . VAL A 1 170 ? 11.19190 15.81744 14.95712 1.000 23.30612 282 VAL A CA 1
ATOM 2577 C C . VAL A 1 170 ? 11.96948 16.54997 13.87658 1.000 23.88253 282 VAL A C 1
ATOM 2578 O O . VAL A 1 170 ? 13.12777 16.92958 14.09266 1.000 26.04643 282 VAL A O 1
ATOM 2591 N N . VAL A 1 171 ? 11.33577 16.73364 12.71085 1.000 22.00916 283 VAL A N 1
ATOM 2592 C CA . VAL A 1 171 ? 11.96549 17.41739 11.58992 1.000 24.82461 283 VAL A CA 1
ATOM 2593 C C . VAL A 1 171 ? 11.37202 18.80505 11.35336 1.000 25.37705 283 VAL A C 1
ATOM 2594 O O . VAL A 1 171 ? 11.81479 19.51324 10.44948 1.000 25.12018 283 VAL A O 1
ATOM 2607 N N . GLY A 1 172 ? 10.40658 19.22294 12.15948 1.000 23.66966 284 GLY A N 1
ATOM 2608 C CA . GLY A 1 172 ? 9.84851 20.54892 11.96742 1.000 27.71145 284 GLY A CA 1
ATOM 2609 C C . GLY A 1 172 ? 8.72993 20.82736 12.94206 1.000 25.04167 284 GLY A C 1
ATOM 2610 O O . GLY A 1 172 ? 8.46919 20.05641 13.84877 1.000 26.38998 284 GLY A O 1
ATOM 2614 N N . TYR A 1 173 ? 8.08771 21.96337 12.74488 1.000 26.39102 285 TYR A N 1
ATOM 2615 C CA . TYR A 1 173 ? 6.96993 22.36281 13.57901 1.000 25.04013 285 TYR A CA 1
ATOM 2616 C C . TYR A 1 173 ? 6.22079 23.43748 12.81021 1.000 26.93017 285 TYR A C 1
ATOM 2617 O O . TYR A 1 173 ? 6.75639 24.08444 11.90233 1.000 28.62544 285 TYR A O 1
ATOM 2635 N N . GLY A 1 174 ? 4.97101 23.62307 13.19209 1.000 27.79082 286 GLY A N 1
ATOM 2636 C CA . GLY A 1 174 ? 4.13673 24.58541 12.49431 1.000 31.89320 286 GLY A CA 1
ATOM 2637 C C . GLY A 1 174 ? 2.77710 24.61960 13.15289 1.000 32.10749 286 GLY A C 1
ATOM 2638 O O . GLY A 1 174 ? 2.63297 24.25299 14.31842 1.000 32.45601 286 GLY A O 1
ATOM 2642 N N . ASP A 1 175 ? 1.78363 25.06560 12.39735 1.000 36.32571 287 ASP A N 1
ATOM 2643 C CA . ASP A 1 175 ? 0.42918 25.04179 12.91444 1.000 39.78793 287 ASP A CA 1
ATOM 2644 C C . ASP A 1 175 ? -0.52476 24.82382 11.75321 1.000 41.32956 287 ASP A C 1
ATOM 2645 O O . ASP A 1 175 ? -0.28041 25.26080 10.62831 1.000 38.46449 287 ASP A O 1
ATOM 2654 N N . LEU A 1 176 ? -1.62764 24.15500 12.04657 1.000 42.01639 288 LEU A N 1
ATOM 2655 C CA . LEU A 1 176 ? -2.63003 23.79653 11.04887 1.000 40.08142 288 LEU A CA 1
ATOM 2656 C C . LEU A 1 176 ? -3.87466 24.53990 11.44147 1.000 47.31792 288 LEU A C 1
ATOM 2657 O O . LEU A 1 176 ? -4.62843 24.06135 12.28538 1.000 47.96272 288 LEU A O 1
ATOM 2673 N N . ASN A 1 177 ? -4.04119 25.74570 10.88611 1.000 53.94844 289 ASN A N 1
ATOM 2674 C CA . ASN A 1 177 ? -5.15232 26.62377 11.20500 1.000 59.28011 289 ASN A CA 1
ATOM 2675 C C . ASN A 1 177 ? -5.18510 26.97822 12.68542 1.000 57.77878 289 ASN A C 1
ATOM 2676 O O . ASN A 1 177 ? -6.24802 27.05381 13.29635 1.000 55.49273 289 ASN A O 1
ATOM 2687 N N . GLY A 1 178 ? -4.01678 27.22144 13.26806 1.000 54.60156 290 GLY A N 1
ATOM 2688 C CA . GLY A 1 178 ? -3.93725 27.54464 14.67621 1.000 53.79004 290 GLY A CA 1
ATOM 2689 C C . GLY A 1 178 ? -3.73684 26.37126 15.60372 1.000 56.24748 290 GLY A C 1
ATOM 2690 O O . GLY A 1 178 ? -3.46184 26.58512 16.79286 1.000 48.94878 290 GLY A O 1
ATOM 2694 N N . LYS A 1 179 ? -3.87871 25.13517 15.11487 1.000 43.77960 291 LYS A N 1
ATOM 2695 C CA . LYS A 1 179 ? -3.55099 23.96214 15.91402 1.000 38.12480 291 LYS A CA 1
ATOM 2696 C C . LYS A 1 179 ? -2.05488 23.72941 15.75052 1.000 39.52832 291 LYS A C 1
ATOM 2697 O O . LYS A 1 179 ? -1.59014 23.33620 14.66674 1.000 35.67166 291 LYS A O 1
ATOM 2716 N N . GLU A 1 180 ? -1.28426 23.99193 16.80815 1.000 33.99015 292 GLU A N 1
ATOM 2717 C CA . GLU A 1 180 ? 0.16139 23.88821 16.71660 1.000 32.17859 292 GLU A CA 1
ATOM 2718 C C . GLU A 1 180 ? 0.60060 22.42808 16.74617 1.000 33.90190 292 GLU A C 1
ATOM 2719 O O . GLU A 1 180 ? 0.01635 21.59935 17.45361 1.000 31.41112 292 GLU A O 1
ATOM 2731 N N . TYR A 1 181 ? 1.62876 22.11303 15.97785 1.000 26.93673 293 TYR A N 1
ATOM 2732 C CA . TYR A 1 181 ? 2.10087 20.72678 15.92885 1.000 29.60225 293 TYR A CA 1
ATOM 2733 C C . TYR A 1 181 ? 3.61339 20.62906 15.80599 1.000 30.40642 293 TYR A C 1
ATOM 2734 O O . TYR A 1 181 ? 4.33762 21.60622 15.55699 1.000 28.47253 293 TYR A O 1
ATOM 2752 N N . TRP A 1 182 ? 4.07708 19.40937 16.05099 1.000 24.80561 294 TRP A N 1
ATOM 2753 C CA . TRP A 1 182 ? 5.42296 18.95500 15.76051 1.000 25.63698 294 TRP A CA 1
ATOM 2754 C C . TRP A 1 182 ? 5.35148 18.04110 14.54746 1.000 28.42295 294 TRP A C 1
ATOM 2755 O O . TRP A 1 182 ? 4.47781 17.17542 14.47961 1.000 25.63625 294 TRP A O 1
ATOM 2776 N N . LEU A 1 183 ? 6.26409 18.22627 13.60153 1.000 23.44662 295 LEU A N 1
ATOM 2777 C CA . LEU A 1 183 ? 6.29717 17.41174 12.39510 1.000 24.21938 295 LEU A CA 1
ATOM 2778 C C . LEU A 1 183 ? 7.23779 16.24895 12.66669 1.000 26.60108 295 LEU A C 1
ATOM 2779 O O . LEU A 1 183 ? 8.43483 16.45816 12.82842 1.000 23.33511 295 LEU A O 1
ATOM 2795 N N . VAL A 1 184 ? 6.69677 15.02066 12.70420 1.000 25.17709 296 VAL A N 1
ATOM 2796 C CA . VAL A 1 184 ? 7.43705 13.85596 13.20692 1.000 20.31633 296 VAL A CA 1
ATOM 2797 C C . VAL A 1 184 ? 7.60267 12.83444 12.08650 1.000 21.58261 296 VAL A C 1
ATOM 2798 O O . VAL A 1 184 ? 6.61536 12.37061 11.51290 1.000 21.00216 296 VAL A O 1
ATOM 2811 N N . LYS A 1 185 ? 8.85478 12.47490 11.80908 1.000 23.26752 297 LYS A N 1
ATOM 2812 C CA . LYS A 1 185 ? 9.19374 11.41684 10.86567 1.000 25.25576 297 LYS A CA 1
ATOM 2813 C C . LYS A 1 185 ? 9.19936 10.09636 11.62306 1.000 23.67164 297 LYS A C 1
ATOM 2814 O O . LYS A 1 185 ? 9.94489 9.93737 12.59518 1.000 21.27980 297 LYS A O 1
ATOM 2833 N N . ASN A 1 186 ? 8.34082 9.16791 11.21681 1.000 22.07773 298 ASN A N 1
ATOM 2834 C CA . ASN A 1 186 ? 8.28448 7.84039 11.82013 1.000 22.52208 298 ASN A CA 1
ATOM 2835 C C . ASN A 1 186 ? 9.07084 6.88766 10.94884 1.000 22.60969 298 ASN A C 1
ATOM 2836 O O . ASN A 1 186 ? 9.55222 7.24983 9.87558 1.000 26.25432 298 ASN A O 1
ATOM 2847 N N . SER A 1 187 ? 9.19803 5.62158 11.39948 1.000 24.05763 299 SER A N 1
ATOM 2848 C CA A SER A 1 187 ? 9.93835 4.60696 10.67318 0.123 23.24737 299 SER A CA 1
ATOM 2849 C CA B SER A 1 187 ? 9.93990 4.61085 10.66873 0.877 23.13589 299 SER A CA 1
ATOM 2850 C C . SER A 1 187 ? 9.07683 3.36976 10.48201 1.000 25.45523 299 SER A C 1
ATOM 2851 O O . SER A 1 187 ? 9.54750 2.22938 10.63139 1.000 25.27330 299 SER A O 1
ATOM 2864 N N . TRP A 1 188 ? 7.79646 3.58944 10.14838 1.000 23.54796 300 TRP A N 1
ATOM 2865 C CA . TRP A 1 188 ? 6.84040 2.53084 9.87373 1.000 23.66150 300 TRP A CA 1
ATOM 2866 C C . TRP A 1 188 ? 6.42105 2.50135 8.39777 1.000 26.78903 300 TRP A C 1
ATOM 2867 O O . TRP A 1 188 ? 5.33482 1.99983 8.05521 1.000 26.30951 300 TRP A O 1
ATOM 2888 N N . GLY A 1 189 ? 7.28560 2.97218 7.50943 1.000 25.74321 301 GLY A N 1
ATOM 2889 C CA . GLY A 1 189 ? 7.01866 2.97203 6.07022 1.000 26.60921 301 GLY A CA 1
ATOM 2890 C C . GLY A 1 189 ? 6.10594 4.10977 5.65069 1.000 28.49271 301 GLY A C 1
ATOM 2891 O O . GLY A 1 189 ? 5.58947 4.89568 6.46025 1.000 27.39582 301 GLY A O 1
ATOM 2895 N N . HIS A 1 190 ? 5.90729 4.20260 4.33778 1.000 29.78316 302 HIS A N 1
ATOM 2896 C CA . HIS A 1 190 ? 5.13922 5.30365 3.77903 1.000 34.94344 302 HIS A CA 1
ATOM 2897 C C . HIS A 1 190 ? 3.64981 5.15466 3.94462 1.000 35.41744 302 HIS A C 1
ATOM 2898 O O . HIS A 1 190 ? 2.93085 6.14079 3.76015 1.000 35.92761 302 HIS A O 1
ATOM 2912 N N . ASN A 1 191 ? 3.16029 3.94013 4.21651 1.000 34.70302 303 ASN A N 1
ATOM 2913 C CA . ASN A 1 191 ? 1.73000 3.73744 4.38475 1.000 38.73696 303 ASN A CA 1
ATOM 2914 C C . ASN A 1 191 ? 1.23664 4.20703 5.74561 1.000 34.86843 303 ASN A C 1
ATOM 2915 O O . ASN A 1 191 ? 0.03025 4.20419 5.99723 1.000 38.69915 303 ASN A O 1
ATOM 2926 N N . PHE A 1 192 ? 2.15884 4.56955 6.63156 1.000 30.50993 304 PHE A N 1
ATOM 2927 C CA . PHE A 1 192 ? 1.80294 5.11199 7.93098 1.000 29.11739 304 PHE A CA 1
ATOM 2928 C C . PHE A 1 192 ? 1.52752 6.59888 7.79910 1.000 29.80569 304 PHE A C 1
ATOM 2929 O O . PHE A 1 192 ? 2.29473 7.31003 7.14470 1.000 25.42357 304 PHE A O 1
ATOM 2946 N N . GLY A 1 193 ? 0.44622 7.06733 8.39892 1.000 31.69952 305 GLY A N 1
ATOM 2947 C CA . GLY A 1 193 ? 0.25837 8.49495 8.55169 1.000 26.41423 305 GLY A CA 1
ATOM 2948 C C . GLY A 1 193 ? 0.22892 9.23615 7.23520 1.000 26.00004 305 GLY A C 1
ATOM 2949 O O . GLY A 1 193 ? -0.39798 8.81853 6.26207 1.000 26.87839 305 GLY A O 1
ATOM 2953 N N . GLU A 1 194 ? 0.84244 10.40757 7.23686 1.000 26.50198 306 GLU A N 1
ATOM 2954 C CA . GLU A 1 194 ? 0.85306 11.28988 6.06819 1.000 29.83984 306 GLU A CA 1
ATOM 2955 C C . GLU A 1 194 ? 2.19800 11.02055 5.38564 1.000 27.85762 306 GLU A C 1
ATOM 2956 O O . GLU A 1 194 ? 3.20345 11.66075 5.68635 1.000 26.49101 306 GLU A O 1
ATOM 2968 N N . GLU A 1 195 ? 2.23366 10.02237 4.51073 1.000 33.32273 307 GLU A N 1
ATOM 2969 C CA . GLU A 1 195 ? 3.44498 9.70044 3.76963 1.000 31.20803 307 GLU A CA 1
ATOM 2970 C C . GLU A 1 195 ? 4.59171 9.29096 4.68759 1.000 30.30837 307 GLU A C 1
ATOM 2971 O O . GLU A 1 195 ? 5.76173 9.55012 4.37948 1.000 27.33844 307 GLU A O 1
ATOM 2983 N N . GLY A 1 196 ? 4.28197 8.68334 5.82972 1.000 22.77306 308 GLY A N 1
ATOM 2984 C CA . GLY A 1 196 ? 5.30060 8.29139 6.78715 1.000 22.93762 308 GLY A CA 1
ATOM 2985 C C . GLY A 1 196 ? 5.47093 9.24299 7.94252 1.000 23.49272 308 GLY A C 1
ATOM 2986 O O . GLY A 1 196 ? 6.25609 8.94698 8.85218 1.000 22.70728 308 GLY A O 1
ATOM 2990 N N . TYR A 1 197 ? 4.77690 10.38587 7.92698 1.000 22.34096 309 TYR A N 1
ATOM 2991 C CA . TYR A 1 197 ? 4.88519 11.41599 8.95050 1.000 20.61589 309 TYR A CA 1
ATOM 2992 C C . TYR A 1 197 ? 3.61320 11.47630 9.77487 1.000 23.64652 309 TYR A C 1
ATOM 2993 O O . TYR A 1 197 ? 2.54662 11.05692 9.32825 1.000 24.20697 309 TYR A O 1
ATOM 3011 N N . ILE A 1 198 ? 3.74551 12.00476 10.97629 1.000 21.31297 310 ILE A N 1
ATOM 3012 C CA . ILE A 1 198 ? 2.60973 12.32026 11.85144 1.000 22.11127 310 ILE A CA 1
ATOM 3013 C C . ILE A 1 198 ? 2.82924 13.71307 12.42018 1.000 25.21082 310 ILE A C 1
ATOM 3014 O O . ILE A 1 198 ? 3.94123 14.05615 12.82361 1.000 27.18996 310 ILE A O 1
ATOM 3030 N N . ARG A 1 199 ? 1.78138 14.54202 12.40622 1.000 23.82432 311 ARG A N 1
ATOM 3031 C CA . ARG A 1 199 ? 1.83139 15.85528 13.04748 1.000 23.39544 311 ARG A CA 1
ATOM 3032 C C . ARG A 1 199 ? 1.22264 15.72386 14.43272 1.000 28.32721 311 ARG A C 1
ATOM 3033 O O . ARG A 1 199 ? 0.04220 15.39652 14.56237 1.000 30.03043 311 ARG A O 1
ATOM 3054 N N . MET A 1 200 ? 2.03483 15.90695 15.46271 1.000 26.70420 312 MET A N 1
ATOM 3055 C CA . MET A 1 200 ? 1.63878 15.67293 16.84343 1.000 25.36240 312 MET A CA 1
ATOM 3056 C C . MET A 1 200 ? 1.44996 16.99350 17.59027 1.000 31.08920 312 MET A C 1
ATOM 3057 O O . MET A 1 200 ? 2.17308 17.97160 17.37094 1.000 29.36114 312 MET A O 1
ATOM 3071 N N . ALA A 1 201 ? 0.47553 16.99569 18.50532 1.000 30.95276 313 ALA A N 1
ATOM 3072 C CA . ALA A 1 201 ? 0.08055 18.23694 19.16362 1.000 28.53204 313 ALA A CA 1
ATOM 3073 C C . ALA A 1 201 ? 1.27121 18.88984 19.86625 1.000 30.63908 313 ALA A C 1
ATOM 3074 O O . ALA A 1 201 ? 2.05643 18.23236 20.55466 1.000 31.82783 313 ALA A O 1
ATOM 3081 N N . ARG A 1 202 ? 1.39818 20.19985 19.69526 1.000 31.21218 314 ARG A N 1
ATOM 3082 C CA . ARG A 1 202 ? 2.51256 20.96344 20.25220 1.000 33.47237 314 ARG A CA 1
ATOM 3083 C C . ARG A 1 202 ? 1.98553 21.96969 21.25475 1.000 36.74353 314 ARG A C 1
ATOM 3084 O O . ARG A 1 202 ? 0.89544 22.51163 21.09247 1.000 34.80047 314 ARG A O 1
ATOM 3105 N N . ASN A 1 203 ? 2.77596 22.21202 22.30894 1.000 38.12120 315 ASN A N 1
ATOM 3106 C CA . ASN A 1 203 ? 2.39604 23.13013 23.38739 1.000 41.12628 315 ASN A CA 1
ATOM 3107 C C . ASN A 1 203 ? 1.08130 22.71262 24.03716 1.000 45.05472 315 ASN A C 1
ATOM 3108 O O . ASN A 1 203 ? 0.26572 23.55022 24.42358 1.000 44.79808 315 ASN A O 1
ATOM 3119 N N . LYS A 1 204 ? 0.88577 21.40541 24.17505 1.000 39.64551 316 LYS A N 1
ATOM 3120 C CA . LYS A 1 204 ? -0.25462 20.87362 24.91890 1.000 44.66140 316 LYS A CA 1
ATOM 3121 C C . LYS A 1 204 ? 0.26771 20.10700 26.12901 1.000 46.27362 316 LYS A C 1
ATOM 3122 O O . LYS A 1 204 ? -0.12127 18.96366 26.35888 1.000 44.52147 316 LYS A O 1
ATOM 3141 N N . GLY A 1 205 ? 1.17282 20.71191 26.88979 1.000 40.24937 317 GLY A N 1
ATOM 3142 C CA . GLY A 1 205 ? 1.64688 20.08981 28.11688 1.000 46.34390 317 GLY A CA 1
ATOM 3143 C C . GLY A 1 205 ? 2.48035 18.84373 27.89698 1.000 44.25925 317 GLY A C 1
ATOM 3144 O O . GLY A 1 205 ? 2.30392 17.85025 28.60346 1.000 43.20202 317 GLY A O 1
ATOM 3148 N N . ASN A 1 206 ? 3.39789 18.88476 26.93294 1.000 39.91658 318 ASN A N 1
ATOM 3149 C CA . ASN A 1 206 ? 4.30851 17.76996 26.65467 1.000 39.32443 318 ASN A CA 1
ATOM 3150 C C . ASN A 1 206 ? 3.52389 16.53665 26.22853 1.000 41.97087 318 ASN A C 1
ATOM 3151 O O . ASN A 1 206 ? 3.69263 15.43849 26.76770 1.000 40.17801 318 ASN A O 1
ATOM 3162 N N . HIS A 1 207 ? 2.67640 16.73201 25.22675 1.000 35.44881 319 HIS A N 1
ATOM 3163 C CA . HIS A 1 207 ? 1.73203 15.71175 24.80737 1.000 35.61149 319 HIS A CA 1
ATOM 3164 C C . HIS A 1 207 ? 2.45854 14.46682 24.30749 1.000 36.08408 319 HIS A C 1
ATOM 3165 O O . HIS A 1 207 ? 3.33070 14.54453 23.43558 1.000 33.00882 319 HIS A O 1
ATOM 3179 N N . CYS A 1 208 ? 2.07734 13.30769 24.86109 1.000 36.54497 320 CYS A N 1
ATOM 3180 C CA . CYS A 1 208 ? 2.68193 12.00777 24.54508 1.000 37.04963 320 CYS A CA 1
ATOM 3181 C C . CYS A 1 208 ? 4.18476 11.97182 24.82594 1.000 33.30841 320 CYS A C 1
ATOM 3182 O O . CYS A 1 208 ? 4.91546 11.14737 24.25702 1.000 31.86039 320 CYS A O 1
ATOM 3189 N N . GLY A 1 209 ? 4.66991 12.85029 25.69623 1.000 33.40897 321 GLY A N 1
ATOM 3190 C 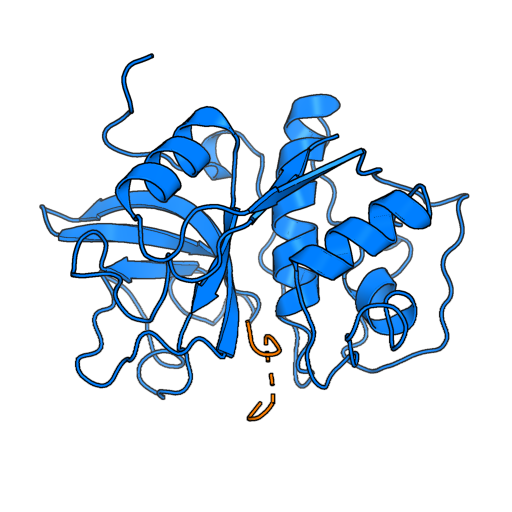CA . GLY A 1 209 ? 6.06703 12.81916 26.07822 1.000 33.73262 321 GLY A CA 1
ATOM 3191 C C . GLY A 1 209 ? 7.02188 13.31489 25.02279 1.000 35.74587 321 GLY A C 1
ATOM 3192 O O . GLY A 1 209 ? 8.21438 13.05058 25.12096 1.000 34.67002 321 GLY A O 1
ATOM 3196 N N . ILE A 1 210 ? 6.53363 14.04897 24.01795 1.000 33.18333 322 ILE A N 1
ATOM 3197 C CA . ILE A 1 210 ? 7.38864 14.38292 22.88927 1.000 30.86122 322 ILE A CA 1
ATOM 3198 C C . ILE A 1 210 ? 8.63942 15.15588 23.30619 1.000 32.96398 322 ILE A C 1
ATOM 3199 O O . ILE A 1 210 ? 9.69721 14.99887 22.68656 1.000 31.56658 322 ILE A O 1
ATOM 3215 N N . ALA A 1 211 ? 8.56547 15.99467 24.35028 1.000 31.98342 323 ALA A N 1
ATOM 3216 C CA . ALA A 1 211 ? 9.74953 16.71163 24.80969 1.000 32.01733 323 ALA A CA 1
ATOM 3217 C C . ALA A 1 211 ? 10.38102 16.08459 26.05338 1.000 36.52882 323 ALA A C 1
ATOM 3218 O O . ALA A 1 211 ? 11.16679 16.74597 26.73897 1.000 35.28418 323 ALA A O 1
ATOM 3225 N N . SER A 1 212 ? 10.05359 14.82161 26.36022 1.000 34.20922 324 SER A N 1
ATOM 3226 C CA . SER A 1 212 ? 10.58453 14.20504 27.57343 1.000 37.23170 324 SER A CA 1
ATOM 3227 C C . SER A 1 212 ? 12.08515 13.94822 27.45448 1.000 37.25615 324 SER A C 1
ATOM 3228 O O . SER A 1 212 ? 12.85729 14.30271 28.34904 1.000 40.43921 324 SER A O 1
ATOM 3236 N N . PHE A 1 213 ? 12.53574 13.34910 26.34893 1.000 32.89324 325 PHE A N 1
ATOM 3237 C CA . PHE A 1 213 ? 13.95723 13.00288 26.20441 1.000 38.12350 325 PHE A CA 1
ATOM 3238 C C . PHE A 1 213 ? 14.45936 13.32126 24.80362 1.000 32.83871 325 PHE A C 1
ATOM 3239 O O . PHE A 1 213 ? 14.69435 12.42876 23.98491 1.000 31.78287 325 PHE A O 1
ATOM 3256 N N . PRO A 1 214 ? 14.64336 14.60073 24.49596 1.000 34.78413 326 PRO A N 1
ATOM 3257 C CA . PRO A 1 214 ? 15.18440 14.96900 23.18116 1.000 30.46532 326 PRO A CA 1
ATOM 3258 C C . PRO A 1 214 ? 16.70402 14.97029 23.19249 1.000 36.07769 326 PRO A C 1
ATOM 3259 O O . PRO A 1 214 ? 17.33948 15.29404 24.19565 1.000 36.70825 326 PRO A O 1
ATOM 3270 N N . SER A 1 215 ? 17.28628 14.60319 22.04699 1.000 29.65922 327 SER A N 1
ATOM 3271 C CA . SER A 1 215 ? 18.73310 14.72658 21.88042 1.000 30.95384 327 SER A CA 1
ATOM 3272 C C . SER A 1 215 ? 19.04711 14.96256 20.41590 1.000 31.64155 327 SER A C 1
ATOM 3273 O O . SER A 1 215 ? 18.27302 14.61058 19.52479 1.000 29.05956 327 SER A O 1
ATOM 3281 N N . TYR A 1 216 ? 20.20292 15.55667 20.15638 1.000 31.88905 328 TYR A N 1
ATOM 3282 C CA . TYR A 1 216 ? 20.64041 15.67792 18.76647 1.000 29.36582 328 TYR A CA 1
ATOM 3283 C C . TYR A 1 216 ? 22.14410 15.57643 18.69762 1.000 30.77245 328 TYR A C 1
ATOM 3284 O O . TYR A 1 216 ? 22.85660 15.97506 19.64356 1.000 33.10150 328 TYR A O 1
ATOM 3302 N N . PRO A 1 217 ? 22.69394 15.04848 17.59426 1.000 30.57530 329 PRO A N 1
ATOM 3303 C CA . PRO A 1 217 ? 24.13266 14.90338 17.42955 1.000 30.25195 329 PRO A CA 1
ATOM 3304 C C . PRO A 1 217 ? 24.71936 16.05355 16.63872 1.000 37.58557 329 PRO A C 1
ATOM 3305 O O . PRO A 1 217 ? 23.98483 16.78664 15.96979 1.000 29.27003 329 PRO A O 1
ATOM 3316 N N . GLU A 1 218 ? 26.03506 16.20905 16.68358 1.000 30.49953 330 GLU A N 1
ATOM 3317 C CA . GLU A 1 218 ? 26.74195 17.13519 15.80887 1.000 32.13400 330 GLU A CA 1
ATOM 3318 C C . GLU A 1 218 ? 27.98204 16.45815 15.24106 1.000 37.96938 330 GLU A C 1
ATOM 3319 O O . GLU A 1 218 ? 28.47253 15.46209 15.77225 1.000 38.80237 330 GLU A O 1
ATOM 3331 N N . ILE A 1 219 ? 28.45443 17.00180 14.11269 1.000 32.45845 331 ILE A N 1
ATOM 3332 C CA . ILE A 1 219 ? 29.62609 16.45516 13.40647 1.000 36.31725 331 ILE A CA 1
ATOM 3333 C C . ILE A 1 219 ? 30.74344 17.48754 13.46217 1.000 39.14166 331 ILE A C 1
ATOM 3334 O O . ILE A 1 219 ? 30.53423 18.59234 12.94055 1.000 39.96349 331 ILE A O 1
ATOM 3366 N N . LYS B 2 3 ? 15.23701 7.62158 31.60052 1.000 87.82586 3 LYS B N 1
ATOM 3367 C CA . LYS B 2 3 ? 15.01865 7.23538 30.19756 1.000 74.96187 3 LYS B CA 1
ATOM 3368 C C . LYS B 2 3 ? 14.83857 5.71505 30.18634 1.000 74.20763 3 LYS B C 1
ATOM 3369 O O . LYS B 2 3 ? 15.62167 4.99079 30.80395 1.000 79.05599 3 LYS B O 1
ATOM 3388 N N . HIS B 2 4 ? 13.79584 5.23629 29.52178 1.000 67.87130 4 HIS B N 1
ATOM 3389 C CA . HIS B 2 4 ? 13.60017 3.81403 29.29966 1.000 63.16626 4 HIS B CA 1
ATOM 3390 C C . HIS B 2 4 ? 13.86689 3.49974 27.83292 1.000 56.15551 4 HIS B C 1
ATOM 3391 O O . HIS B 2 4 ? 13.78090 4.37040 26.96404 1.000 51.91582 4 HIS B O 1
ATOM 3405 N N . ARG B 2 5 ? 14.22044 2.24206 27.57712 1.000 55.71345 5 ARG B N 1
ATOM 3406 C CA . ARG B 2 5 ? 14.51564 1.79186 26.22813 1.000 50.87943 5 ARG B CA 1
ATOM 3407 C C . ARG B 2 5 ? 13.40228 2.20909 25.27735 1.000 46.37122 5 ARG B C 1
ATOM 3408 O O . ARG B 2 5 ? 12.22163 2.17064 25.63468 1.000 51.07402 5 ARG B O 1
ATOM 3429 N N . MET B 2 6 ? 13.78263 2.62227 24.05844 1.000 40.93435 6 MET B N 1
ATOM 3430 C CA . MET B 2 6 ? 12.78738 2.97561 23.01256 1.000 41.56120 6 MET B CA 1
ATOM 3431 C C . MET B 2 6 ? 12.54739 1.71556 22.18354 1.000 37.83738 6 MET B C 1
ATOM 3432 O O . MET B 2 6 ? 13.52020 1.16493 21.64039 1.000 39.07301 6 MET B O 1
ATOM 3458 N N . VAL B 2 8 ? 10.79089 -1.86625 25.37827 1.000 46.16471 8 VAL B N 1
ATOM 3459 C CA . VAL B 2 8 ? 10.59605 -2.76589 26.49137 1.000 52.96327 8 VAL B CA 1
ATOM 3460 C C . VAL B 2 8 ? 9.26216 -3.49926 26.35560 1.000 50.00447 8 VAL B C 1
ATOM 3461 O O . VAL B 2 8 ? 9.18584 -4.70191 26.59028 1.000 48.72963 8 VAL B O 1
ATOM 3474 N N . MET B 2 9 ? 8.20969 -2.74750 26.02004 1.000 44.55292 9 MET B N 1
ATOM 3475 C CA . MET B 2 9 ? 6.88602 -3.29763 25.77489 1.000 45.82030 9 MET B CA 1
ATOM 3476 C C . MET B 2 9 ? 6.58462 -3.37325 24.28994 1.000 40.31549 9 MET B C 1
ATOM 3477 O O . MET B 2 9 ? 5.41371 -3.29909 23.89817 1.000 42.61973 9 MET B O 1
ATOM 3491 N N . TRP B 2 10 ? 7.61603 -3.44291 23.45816 1.000 38.07545 10 TRP B N 1
ATOM 3492 C CA . TRP B 2 10 ? 7.45031 -3.38898 22.01122 1.000 35.57514 10 TRP B CA 1
ATOM 3493 C C . TRP B 2 10 ? 6.60257 -4.57280 21.54489 1.000 36.41989 10 TRP B C 1
ATOM 3494 O O . TRP B 2 10 ? 5.75076 -4.47242 20.66531 1.000 34.58588 10 TRP B O 1
#

B-factor: mean 43.17, std 15.12, range [20.32, 132.48]

Solvent-accessible surface area: 10171 Å² total

Nearest PDB structures (foldseek):
  8pi3-assembly1_A  TM=1.005E+00  e=7.362E-55  Homo sapiens
  5qcd-assembly1_A  TM=1.002E+00  e=1.562E-52  Homo sapiens
  2hxz-assembly2_B  TM=1.002E+00  e=2.832E-52  Homo sapiens
  3iej-assembly2_B  TM=1.002E+00  e=1.805E-51  Homo sapiens
  2fye-assembly1_A  TM=1.001E+00  e=5.936E-51  Homo sapiens

Sequence (226 aa):
RILPDSVDWREKGCVTEVKDQGSCGACWAFSAVGALEAQLKLKTGKLVSLSAQNLVDCSTEKYGNKGCNGGFMTTAFQYIIDNKGIDSDASYPYKAMDQKCQYDSKYRAATCSKYTELPYGREDVLKEAVANKGPVSVGVDARHPSFFFLYRSGVYYEPSCTQNVNHGVLVVGYGDLNGKEYWLVKNSSWGHNFGEEGYIRMARNKGNHCGIASFPSYPEIKHRMVMW

Foldseek 3Di:
DDFDQKFFLVVVVQADAFAALPQFQLLLLQLLQRLQQSQLCVVPVDRFAFASLLCLAPLDDVQVAHRSVGHHSQSSLVCLQVVQFTATCVVHPHDSDHDHNDDDVVRGDGGFNHKDKDAFQDLVVVSVCCRPPFKKKFFFAQPDVCQQPAADDEDADPPADLDGDGIWIFGMWHDDVNQTWTWIAGRNALVGYPRRIHTYGGPPRCGRNGRGIIMHTHD/DDPCPPD

Secondary structure (DSSP, 8-state):
-PPPS-EEGGGGT--PPP-B--SSB-HHHHHHHHHHHHHHHHHHS----B-HHHHHHHS-GGGT--TTB---HHHHHHHHHHHT-EEBTTTS---SS-------GGGEEE---EEEEPPTT-HHHHHHHHHHT--EEEEE---SHHHHT--SSEE--TT--S---EEEEEEEEEEETTEEEEEEE-SB-TTSTBTTEEEEE-SSSSGGGTTTS-EEEE-/-------

Radius of gyration: 16.01 Å; Cα contacts (8 Å, |Δi|>4): 596; chains: 2; bounding box: 42×45×29 Å

Organism: Homo sapiens (NCBI:txid9606)